Protein AF-A0A6M3JR04-F1 (afdb_monomer)

Foldseek 3Di:
DDKDFAQPWDAAQQPRDIRDGRDIWDDDPQQGTHRVVRDDPDQVVVLVSNLVSLLVVLVVLLVVLVVLLVVLVCLLCPPVVQNPDPCNQPPDDDDPVVVVSVVSNVVSVVSNVSSVVSNVSSVVSNPDDTPCPVVVVLLVVLVVVVVVDDQQFWKQFPPQGIFGFNDDDNFWTFTQHPVRDTDTDGSVRIGGPVPPD

Sequence (197 aa):
MRQITVKYDGECKRCGADLETGNQAMYEKSMGCFCIGCEPTETEEIREFRLAKAEKRAARYEGWAEKREHRANAALNSHPEIRHDWAFITQPGRIPFRDRMNKADEKAFESLKVADNMRYKAKSLRCVRVAGDAERKREAYREKIDTLISKGSMVHDACFGAGEVVGVYKKSYRIRFSSGYTCARDKSYVCPLDMSK

pLDDT: mean 90.74, std 6.54, range [42.19, 98.06]

Radius of gyration: 29.08 Å; Cα contacts (8 Å, |Δi|>4): 252; chains: 1; bounding box: 57×62×70 Å

Structure (mmCIF, N/CA/C/O backbone):
data_AF-A0A6M3JR04-F1
#
_entry.id   AF-A0A6M3JR04-F1
#
loop_
_atom_site.group_PDB
_atom_site.id
_atom_site.type_symbol
_atom_site.label_atom_id
_atom_site.label_alt_id
_atom_site.label_comp_id
_atom_site.label_asym_id
_atom_site.label_entity_id
_atom_site.label_seq_id
_atom_site.pdbx_PDB_ins_code
_atom_site.Cartn_x
_atom_site.Cartn_y
_atom_site.Cartn_z
_atom_site.occupancy
_atom_site.B_iso_or_equiv
_atom_site.auth_seq_id
_atom_site.auth_comp_id
_atom_site.auth_asym_id
_atom_site.auth_atom_id
_atom_site.pdbx_PDB_model_num
ATOM 1 N N . MET A 1 1 ? 0.357 17.474 15.161 1.00 86.25 1 MET A N 1
ATOM 2 C CA . MET A 1 1 ? 1.202 18.471 14.466 1.00 86.25 1 MET A CA 1
ATOM 3 C C . MET A 1 1 ? 2.198 19.072 15.440 1.00 86.25 1 MET A C 1
ATOM 5 O O . MET A 1 1 ? 1.966 18.980 16.637 1.00 86.25 1 MET A O 1
ATOM 9 N N . ARG A 1 2 ? 3.312 19.623 14.949 1.00 90.75 2 ARG A N 1
ATOM 10 C CA . ARG A 1 2 ? 4.294 20.335 15.782 1.00 90.75 2 ARG A CA 1
ATOM 11 C C . ARG A 1 2 ? 4.542 21.726 15.215 1.00 90.75 2 ARG A C 1
ATOM 13 O O . ARG A 1 2 ? 4.623 21.864 13.996 1.00 90.75 2 ARG A O 1
ATOM 20 N N . GLN A 1 3 ? 4.698 22.709 16.086 1.00 93.44 3 GLN A N 1
ATOM 21 C CA . GLN A 1 3 ? 5.130 24.044 15.695 1.00 93.44 3 GLN A CA 1
ATOM 22 C C . GLN A 1 3 ? 6.630 24.012 15.388 1.00 93.44 3 GLN A C 1
ATOM 24 O O . GLN A 1 3 ? 7.407 23.380 16.108 1.00 93.44 3 GLN A O 1
ATOM 29 N N . ILE A 1 4 ? 7.029 24.628 14.282 1.00 93.19 4 ILE A N 1
ATOM 30 C CA . ILE A 1 4 ? 8.422 24.750 13.853 1.00 93.19 4 ILE A CA 1
ATOM 31 C C . ILE A 1 4 ? 8.705 26.181 13.408 1.00 93.19 4 ILE A C 1
ATOM 33 O O . ILE A 1 4 ? 7.809 26.882 12.944 1.00 93.19 4 ILE A O 1
ATOM 37 N N . THR A 1 5 ? 9.969 26.577 13.481 1.00 93.56 5 THR A N 1
ATOM 38 C CA . THR A 1 5 ? 10.473 27.744 12.754 1.00 93.56 5 THR A CA 1
ATOM 39 C C . THR A 1 5 ? 10.898 27.300 11.358 1.00 93.56 5 THR A C 1
ATOM 41 O O . THR A 1 5 ? 11.653 26.331 11.210 1.00 93.56 5 THR A O 1
ATOM 44 N N . VAL A 1 6 ? 10.383 27.973 10.333 1.00 91.31 6 VAL A N 1
ATOM 45 C CA . VAL A 1 6 ? 10.669 27.682 8.927 1.00 91.31 6 VAL A CA 1
ATOM 46 C C . VAL A 1 6 ? 12.132 28.018 8.633 1.00 91.31 6 VAL A C 1
ATOM 48 O O . VAL A 1 6 ? 12.594 29.118 8.917 1.00 91.31 6 VAL A O 1
ATOM 51 N N . LYS A 1 7 ? 12.881 27.044 8.104 1.00 90.62 7 LYS A N 1
ATOM 52 C CA . LYS A 1 7 ? 14.308 27.203 7.760 1.00 90.62 7 LYS A CA 1
ATOM 53 C C . LYS A 1 7 ? 14.557 27.571 6.297 1.00 90.62 7 LYS A C 1
ATOM 55 O O . LYS A 1 7 ? 15.666 27.971 5.973 1.00 90.62 7 LYS A O 1
ATOM 60 N N . TYR A 1 8 ? 13.571 27.333 5.441 1.00 90.50 8 TYR A N 1
ATOM 61 C CA . TYR A 1 8 ? 13.645 27.529 3.999 1.00 90.50 8 TYR A CA 1
ATOM 62 C C . TYR A 1 8 ? 12.301 28.041 3.525 1.00 90.50 8 TYR A C 1
ATOM 64 O O . TYR A 1 8 ? 11.279 27.535 4.000 1.00 90.50 8 TYR A O 1
ATOM 72 N N . ASP A 1 9 ? 12.322 28.952 2.564 1.00 89.44 9 ASP A N 1
ATOM 73 C CA . ASP A 1 9 ? 11.105 29.492 1.980 1.00 89.44 9 ASP A CA 1
ATOM 74 C C . ASP A 1 9 ? 10.259 28.365 1.377 1.00 89.44 9 ASP A C 1
ATOM 76 O O . ASP A 1 9 ? 10.756 27.391 0.795 1.00 89.44 9 ASP A O 1
ATOM 80 N N . GLY A 1 10 ? 8.955 28.463 1.577 1.00 89.44 10 GLY A N 1
ATOM 81 C CA . GLY A 1 10 ? 8.002 27.490 1.074 1.00 89.44 10 GLY A CA 1
ATOM 82 C C . GLY A 1 10 ? 6.595 28.044 1.120 1.00 89.44 10 GLY A C 1
ATOM 83 O O . GLY A 1 10 ? 6.392 29.211 1.400 1.00 89.44 10 GLY A O 1
ATOM 84 N N . GLU A 1 11 ? 5.610 27.189 0.885 1.00 92.50 11 GLU A N 1
ATOM 85 C CA . GLU A 1 11 ? 4.212 27.611 0.790 1.00 92.50 11 GLU A CA 1
ATOM 86 C C . GLU A 1 11 ? 3.346 26.816 1.764 1.00 92.50 11 GLU A C 1
ATOM 88 O O . GLU A 1 11 ? 3.524 25.598 1.949 1.00 92.50 11 GLU A O 1
ATOM 93 N N . CYS A 1 12 ? 2.359 27.490 2.347 1.00 91.56 12 CYS A N 1
ATOM 94 C CA . CYS A 1 12 ? 1.315 26.851 3.127 1.00 91.56 12 CYS A CA 1
ATOM 95 C C . CYS A 1 12 ? 0.483 25.911 2.253 1.00 91.56 12 CYS A C 1
ATOM 97 O O . CYS A 1 12 ? -0.092 26.310 1.243 1.00 91.56 12 CYS A O 1
ATOM 99 N N . LYS A 1 13 ? 0.333 24.654 2.681 1.00 89.50 13 LYS A N 1
ATOM 100 C CA . LYS A 1 13 ? -0.413 23.653 1.903 1.00 89.50 13 LYS A CA 1
ATOM 101 C C . LYS A 1 13 ? -1.924 23.855 1.839 1.00 89.50 13 LYS A C 1
ATOM 103 O O . LYS A 1 13 ? -2.548 23.203 1.008 1.00 89.50 13 LYS A O 1
ATOM 108 N N . ARG A 1 14 ? -2.495 24.730 2.671 1.00 90.00 14 ARG A N 1
ATOM 109 C CA . ARG A 1 14 ? -3.934 25.036 2.662 1.00 90.00 14 ARG A CA 1
ATOM 110 C C . ARG A 1 14 ? -4.251 26.320 1.900 1.00 90.00 14 ARG A C 1
ATOM 112 O O . ARG A 1 14 ? -5.049 26.276 0.977 1.00 90.00 14 ARG A O 1
ATOM 119 N N . CYS A 1 15 ? -3.640 27.443 2.281 1.00 91.25 15 CYS A N 1
ATOM 120 C CA . CYS A 1 15 ? -3.951 28.757 1.706 1.00 91.25 15 CYS A CA 1
ATOM 121 C C . CYS A 1 15 ? -2.986 29.217 0.604 1.00 91.25 15 CYS A C 1
ATOM 123 O O . CYS A 1 15 ? -3.259 30.227 -0.032 1.00 91.25 15 CYS A O 1
ATOM 125 N N . GLY A 1 16 ? -1.864 28.522 0.383 1.00 88.81 16 GLY A N 1
ATOM 126 C CA . GLY A 1 16 ? -0.868 28.913 -0.620 1.00 88.81 16 GLY A CA 1
ATOM 127 C C . GLY A 1 16 ? -0.038 30.147 -0.258 1.00 88.81 16 GLY A C 1
ATOM 128 O O . GLY A 1 16 ? 0.746 30.587 -1.082 1.00 88.81 16 GLY A O 1
ATOM 129 N N . ALA A 1 17 ? -0.189 30.700 0.950 1.00 91.69 17 ALA A N 1
ATOM 130 C CA . ALA A 1 17 ? 0.626 31.823 1.400 1.00 91.69 17 ALA A CA 1
ATOM 131 C C . ALA A 1 17 ? 2.103 31.426 1.532 1.00 91.69 17 ALA A C 1
ATOM 133 O O . ALA A 1 17 ? 2.411 30.325 2.013 1.00 91.69 17 ALA A O 1
ATOM 134 N N . ASP A 1 18 ? 2.988 32.347 1.160 1.00 91.50 18 ASP A N 1
ATOM 135 C CA . ASP A 1 18 ? 4.429 32.183 1.295 1.00 91.50 18 ASP A CA 1
ATOM 136 C C . ASP A 1 18 ? 4.836 32.168 2.775 1.00 91.50 18 ASP A C 1
ATOM 138 O O . ASP A 1 18 ? 4.428 32.992 3.596 1.00 91.50 18 ASP A O 1
ATOM 142 N N . LEU A 1 19 ? 5.631 31.169 3.129 1.00 90.44 19 LEU A N 1
ATOM 143 C CA . LEU A 1 19 ? 6.224 30.956 4.437 1.00 90.44 19 LEU A CA 1
ATOM 144 C C . LEU A 1 19 ? 7.702 31.320 4.343 1.00 90.44 19 LEU A C 1
ATOM 146 O O . LEU A 1 19 ? 8.528 30.477 3.992 1.00 90.44 19 LEU A O 1
ATOM 150 N N . GLU A 1 20 ? 8.018 32.571 4.665 1.00 90.56 20 GLU A N 1
ATOM 151 C CA . GLU A 1 20 ? 9.398 33.059 4.698 1.00 90.56 20 GLU A CA 1
ATOM 152 C C . GLU A 1 20 ? 10.218 32.409 5.821 1.00 90.56 20 GLU A C 1
ATOM 154 O O . GLU A 1 20 ? 9.710 31.989 6.872 1.00 90.56 20 GLU A O 1
ATOM 159 N N . THR A 1 21 ? 11.526 32.351 5.599 1.00 92.81 21 THR A N 1
ATOM 160 C CA . THR A 1 21 ? 12.498 31.876 6.583 1.00 92.81 21 THR A CA 1
ATOM 161 C C . THR A 1 21 ? 12.412 32.679 7.891 1.00 92.81 21 THR A C 1
ATOM 163 O O . THR A 1 21 ? 12.460 33.903 7.898 1.00 92.81 21 THR A O 1
ATOM 166 N N . GLY A 1 22 ? 12.312 31.982 9.027 1.00 89.12 22 GLY A N 1
ATOM 167 C CA . GLY A 1 22 ? 12.158 32.589 10.356 1.00 89.12 22 GLY A CA 1
ATOM 168 C C . GLY A 1 22 ? 10.716 32.653 10.869 1.00 89.12 22 GLY A C 1
ATOM 169 O O . GLY A 1 22 ? 10.518 32.749 12.082 1.00 89.12 22 GLY A O 1
ATOM 170 N N . ASN A 1 23 ? 9.711 32.489 10.001 1.00 91.38 23 ASN A N 1
ATOM 171 C CA . ASN A 1 23 ? 8.313 32.444 10.426 1.00 91.38 23 ASN A CA 1
ATOM 172 C C . ASN A 1 23 ? 7.979 31.156 11.187 1.00 91.38 23 ASN A C 1
ATOM 174 O O . ASN A 1 23 ? 8.585 30.096 10.991 1.00 91.38 23 ASN A O 1
ATOM 178 N N . GLN A 1 24 ? 6.983 31.240 12.068 1.00 92.38 24 GLN A N 1
ATOM 179 C CA . GLN A 1 24 ? 6.441 30.067 12.743 1.00 92.38 24 GLN A CA 1
ATOM 180 C C . GLN A 1 24 ? 5.390 29.384 11.860 1.00 92.38 24 GLN A C 1
ATOM 182 O O . GLN A 1 24 ? 4.489 30.027 11.328 1.00 92.38 24 GLN A O 1
ATOM 187 N N . ALA A 1 25 ? 5.496 28.064 11.731 1.00 93.19 25 ALA A N 1
ATOM 188 C CA . ALA A 1 25 ? 4.591 27.244 10.938 1.00 93.19 25 ALA A CA 1
ATOM 189 C C . ALA A 1 25 ? 4.225 25.951 11.672 1.00 93.19 25 ALA A C 1
ATOM 191 O O . ALA A 1 25 ? 4.989 25.419 12.482 1.00 93.19 25 ALA A O 1
ATOM 192 N N . MET A 1 26 ? 3.063 25.401 11.337 1.00 92.81 26 MET A N 1
ATOM 193 C CA . MET A 1 26 ? 2.628 24.084 11.784 1.00 92.81 26 MET A CA 1
ATOM 194 C C . MET A 1 26 ? 3.106 23.025 10.796 1.00 92.81 26 MET A C 1
ATOM 196 O O . MET A 1 26 ? 2.847 23.103 9.599 1.00 92.81 26 MET A O 1
ATOM 200 N N . TYR A 1 27 ? 3.819 22.015 11.289 1.00 90.44 27 TYR A N 1
ATOM 201 C CA . TYR A 1 27 ? 4.395 20.965 10.457 1.00 90.44 27 TYR A CA 1
ATOM 202 C C . TYR A 1 27 ? 3.882 19.578 10.810 1.00 90.44 27 TYR A C 1
ATOM 204 O O . TYR A 1 27 ? 3.863 19.148 11.971 1.00 90.44 27 TYR A O 1
ATOM 212 N N . GLU A 1 28 ? 3.600 18.816 9.757 1.00 88.31 28 GLU A N 1
ATOM 213 C CA . GLU A 1 28 ? 3.452 17.374 9.819 1.00 88.31 28 GLU A CA 1
ATOM 214 C C . GLU A 1 28 ? 4.208 16.687 8.684 1.00 88.31 28 GLU A C 1
ATOM 216 O O . GLU A 1 28 ? 4.032 16.995 7.507 1.00 88.31 28 GLU A O 1
ATOM 221 N N . LYS A 1 29 ? 4.984 15.653 9.019 1.00 85.62 29 LYS A N 1
ATOM 222 C CA . LYS A 1 29 ? 5.782 14.878 8.055 1.00 85.62 29 LYS A CA 1
ATOM 223 C C . LYS A 1 29 ? 4.961 14.372 6.858 1.00 85.62 29 LYS A C 1
ATOM 225 O O . LYS A 1 29 ? 5.430 14.388 5.716 1.00 85.62 29 LYS A O 1
ATOM 230 N N . SER A 1 30 ? 3.732 13.934 7.106 1.00 82.31 30 SER A N 1
ATOM 231 C CA . SER A 1 30 ? 2.807 13.376 6.117 1.00 82.31 30 SER A CA 1
ATOM 232 C C . SER A 1 30 ? 1.974 14.407 5.357 1.00 82.31 30 SER A C 1
ATOM 234 O O . SER A 1 30 ? 1.414 14.032 4.337 1.00 82.31 30 SER A O 1
ATOM 236 N N . MET A 1 31 ? 1.941 15.679 5.765 1.00 86.12 31 MET A N 1
ATOM 237 C CA . MET A 1 31 ? 1.094 16.699 5.121 1.00 86.12 31 MET A CA 1
ATOM 238 C C . MET A 1 31 ? 1.898 17.896 4.596 1.00 86.12 31 MET A C 1
ATOM 240 O O . MET A 1 31 ? 1.690 18.319 3.465 1.00 86.12 31 MET A O 1
ATOM 244 N N . GLY A 1 32 ? 2.928 18.340 5.318 1.00 88.94 32 GLY A N 1
ATOM 245 C CA . GLY A 1 32 ? 3.771 19.477 4.943 1.00 88.94 32 GLY A CA 1
ATOM 246 C C . GLY A 1 32 ? 3.770 20.567 6.010 1.00 88.94 32 GLY A C 1
ATOM 247 O O . GLY A 1 32 ? 3.574 20.271 7.189 1.00 88.94 32 GLY A O 1
ATOM 248 N N . CYS A 1 33 ? 4.034 21.797 5.572 1.00 91.50 33 CYS A N 1
ATOM 249 C CA . CYS A 1 33 ? 3.986 23.004 6.391 1.00 91.50 33 CYS A CA 1
ATOM 250 C C . CYS A 1 33 ? 2.666 23.752 6.154 1.00 91.50 33 CYS A C 1
ATOM 252 O O . CYS A 1 33 ? 2.165 23.802 5.027 1.00 91.50 33 CYS A O 1
ATOM 254 N N . PHE A 1 34 ? 2.141 24.352 7.214 1.00 93.44 34 PHE A N 1
ATOM 255 C CA . PHE A 1 34 ? 0.945 25.183 7.230 1.00 93.44 34 PHE A CA 1
ATOM 256 C C . PHE A 1 34 ? 1.235 26.470 8.005 1.00 93.44 34 PHE A C 1
ATOM 258 O O . PHE A 1 34 ? 2.024 26.450 8.952 1.00 93.44 34 PHE A O 1
ATOM 265 N N . CYS A 1 35 ? 0.580 27.571 7.643 1.00 92.69 35 CYS A N 1
ATOM 266 C CA . CYS A 1 35 ? 0.514 28.747 8.509 1.00 92.69 35 CYS A CA 1
ATOM 267 C C . CYS A 1 35 ? -0.171 28.385 9.834 1.00 92.69 35 CYS A C 1
ATOM 269 O O . CYS A 1 35 ? -0.996 27.470 9.875 1.00 92.69 35 CYS A O 1
ATOM 271 N N . ILE A 1 36 ? 0.137 29.127 10.897 1.00 89.44 36 ILE A N 1
ATOM 272 C CA . ILE A 1 36 ? -0.601 29.030 12.162 1.00 89.44 36 ILE A CA 1
ATOM 273 C C . ILE A 1 36 ? -2.072 29.403 11.909 1.00 89.44 36 ILE A C 1
ATOM 275 O O . ILE A 1 36 ? -2.352 30.421 11.280 1.00 89.44 36 ILE A O 1
ATOM 279 N N . GLY A 1 37 ? -3.001 28.564 12.362 1.00 87.94 37 GLY A N 1
ATOM 280 C CA . GLY A 1 37 ? -4.445 28.694 12.147 1.00 87.94 37 GLY A CA 1
ATOM 281 C C . GLY A 1 37 ? -4.952 28.071 10.840 1.00 87.94 37 GLY A C 1
ATOM 282 O O . GLY A 1 37 ? -6.157 27.922 10.664 1.00 87.94 37 GLY A O 1
ATOM 283 N N . CYS A 1 38 ? -4.061 27.679 9.924 1.00 89.31 38 CYS A N 1
ATOM 284 C CA . CYS A 1 38 ? -4.424 26.981 8.684 1.00 89.31 38 CYS A CA 1
ATOM 285 C C . CYS A 1 38 ? -4.306 25.457 8.806 1.00 89.31 38 CYS A C 1
ATOM 287 O O . CYS A 1 38 ? -4.518 24.741 7.823 1.00 89.31 38 CYS A O 1
ATOM 289 N N . GLU A 1 39 ? -3.925 24.941 9.970 1.00 89.25 39 GLU A N 1
ATOM 290 C CA . GLU A 1 39 ? -3.792 23.513 10.187 1.00 89.25 39 GLU A CA 1
ATOM 291 C C . GLU A 1 39 ? -5.136 22.765 10.065 1.00 89.25 39 GLU A C 1
ATOM 293 O O . GLU A 1 39 ? -6.160 23.232 10.562 1.00 89.25 39 GLU A O 1
ATOM 298 N N . PRO A 1 40 ? -5.166 21.591 9.408 1.00 88.88 40 PRO A N 1
ATOM 299 C CA . PRO A 1 40 ? -6.365 20.763 9.376 1.00 88.88 40 PRO A CA 1
ATOM 300 C C . PRO A 1 40 ? -6.562 20.093 10.741 1.00 88.88 40 PRO A C 1
ATOM 302 O O . PRO A 1 40 ? -5.729 19.296 11.184 1.00 88.88 40 PRO A O 1
ATOM 305 N N . THR A 1 41 ? -7.658 20.421 11.418 1.00 87.81 41 THR A N 1
ATOM 306 C CA . THR A 1 41 ? -8.043 19.826 12.707 1.00 87.81 41 THR A CA 1
ATOM 307 C C . THR A 1 41 ? -8.956 18.619 12.525 1.00 87.81 41 THR A C 1
ATOM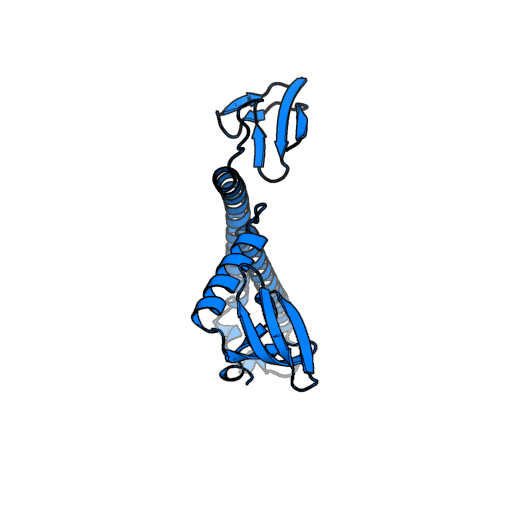 309 O O . THR A 1 41 ? -8.854 17.647 13.275 1.00 87.81 41 THR A O 1
ATOM 312 N N . GLU A 1 42 ? -9.810 18.657 11.501 1.00 88.94 42 GLU A N 1
ATOM 313 C CA . GLU A 1 42 ? -10.794 17.617 11.227 1.00 88.94 42 GLU A CA 1
ATOM 314 C C . GLU A 1 42 ? -10.158 16.339 10.671 1.00 88.94 42 GLU A C 1
ATOM 316 O O . GLU A 1 42 ? -9.261 16.357 9.826 1.00 88.94 42 GLU A O 1
ATOM 321 N N . THR A 1 43 ? -10.646 15.187 11.140 1.00 87.88 43 THR A N 1
ATOM 322 C CA . THR A 1 43 ? -10.060 13.877 10.795 1.00 87.88 43 THR A CA 1
ATOM 323 C C . THR A 1 43 ? -10.136 13.551 9.302 1.00 87.88 43 THR A C 1
ATOM 325 O O . THR A 1 43 ? -9.202 12.959 8.756 1.00 87.88 43 THR A O 1
ATOM 328 N N . GLU A 1 44 ? -11.220 13.951 8.639 1.00 88.00 44 GLU A N 1
ATOM 329 C CA . GLU A 1 44 ? -11.423 13.724 7.207 1.00 88.00 44 GLU A CA 1
ATOM 330 C C . GLU A 1 44 ? -10.565 14.684 6.363 1.00 88.00 44 GLU A C 1
ATOM 332 O O . GLU A 1 44 ? -9.890 14.225 5.444 1.00 88.00 44 GLU A O 1
ATOM 337 N N . GLU A 1 45 ? -10.426 15.958 6.757 1.00 90.00 45 GLU A N 1
ATOM 338 C CA . GLU A 1 45 ? -9.481 16.888 6.110 1.00 90.00 45 GLU A CA 1
ATOM 339 C C . GLU A 1 45 ? -8.037 16.359 6.194 1.00 90.00 45 GLU A C 1
ATOM 341 O O . GLU A 1 45 ? -7.304 16.318 5.203 1.00 90.00 45 GLU A O 1
ATOM 346 N N . ILE A 1 46 ? -7.619 15.871 7.370 1.00 90.00 46 ILE A N 1
ATOM 347 C CA . ILE A 1 46 ? -6.298 15.245 7.552 1.00 90.00 46 ILE A CA 1
ATOM 348 C C . ILE A 1 46 ? -6.129 14.047 6.605 1.00 90.00 46 ILE A C 1
ATOM 350 O O . ILE A 1 46 ? -5.035 13.825 6.070 1.00 90.00 46 ILE A O 1
ATOM 354 N N . ARG A 1 47 ? -7.187 13.254 6.390 1.00 90.38 47 ARG A N 1
ATOM 355 C CA . ARG A 1 47 ? -7.154 12.108 5.473 1.00 90.38 47 ARG A CA 1
ATOM 356 C C . ARG A 1 47 ? -6.914 12.565 4.038 1.00 90.38 47 ARG A C 1
ATOM 358 O O . ARG A 1 47 ? -6.036 11.999 3.386 1.00 90.38 47 ARG A O 1
ATOM 365 N N . GLU A 1 48 ? -7.627 13.585 3.579 1.00 91.75 48 GLU A N 1
ATOM 366 C CA . GLU A 1 48 ? -7.506 14.132 2.225 1.00 91.75 48 GLU A CA 1
ATOM 367 C C . GLU A 1 48 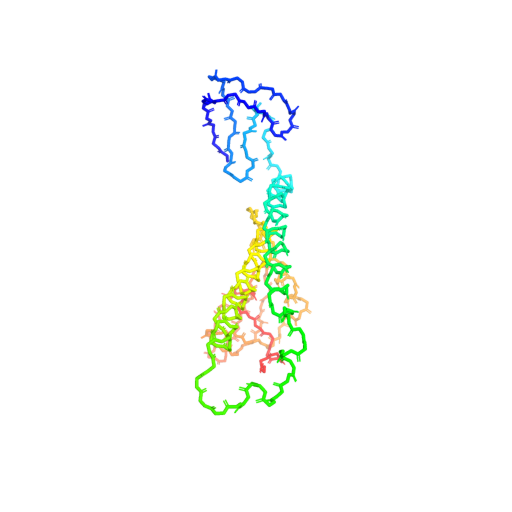? -6.096 14.660 1.944 1.00 91.75 48 GLU A C 1
ATOM 369 O O . GLU A 1 48 ? -5.465 14.252 0.965 1.00 91.75 48 GLU A O 1
ATOM 374 N N . PHE A 1 49 ? -5.534 15.475 2.843 1.00 91.06 49 PHE A N 1
ATOM 375 C CA . PHE A 1 49 ? -4.170 15.996 2.680 1.00 91.06 49 PHE A CA 1
ATOM 376 C C . PHE A 1 49 ? -3.124 14.879 2.604 1.00 91.06 49 PHE A C 1
ATOM 378 O O . PHE A 1 49 ? -2.196 14.916 1.784 1.00 91.06 49 PHE A O 1
ATOM 385 N N . ARG A 1 50 ? -3.261 13.857 3.456 1.00 92.06 50 ARG A N 1
ATOM 386 C CA . ARG A 1 50 ? -2.369 12.692 3.444 1.00 92.06 50 ARG A CA 1
ATOM 387 C C . ARG A 1 50 ? -2.544 11.863 2.170 1.00 92.06 50 ARG A C 1
ATOM 389 O O . ARG A 1 50 ? -1.536 11.408 1.622 1.00 92.06 50 ARG A O 1
ATOM 396 N N . LEU A 1 51 ? -3.778 11.686 1.692 1.00 92.75 51 LEU A N 1
ATOM 397 C CA . LEU A 1 51 ? -4.087 10.945 0.469 1.00 92.75 51 LEU A CA 1
ATOM 398 C C . LEU A 1 51 ? -3.516 11.652 -0.758 1.00 92.75 51 LEU A C 1
ATOM 400 O O . LEU A 1 51 ? -2.756 11.033 -1.494 1.00 92.75 51 LEU A O 1
ATOM 404 N N . ALA A 1 52 ? -3.738 12.957 -0.910 1.00 92.06 52 ALA A N 1
ATOM 405 C CA . ALA A 1 52 ? -3.203 13.736 -2.026 1.00 92.06 52 ALA A CA 1
ATOM 406 C C . ALA A 1 52 ? -1.666 13.648 -2.115 1.00 92.06 52 ALA A C 1
ATOM 408 O O . ALA A 1 52 ? -1.081 13.486 -3.192 1.00 92.06 52 ALA A O 1
ATOM 409 N N . LYS A 1 53 ? -0.966 13.701 -0.971 1.00 90.94 53 LYS A N 1
ATOM 410 C CA . LYS A 1 53 ? 0.493 13.506 -0.937 1.00 90.94 53 LYS A CA 1
ATOM 411 C C . LYS A 1 53 ? 0.890 12.072 -1.297 1.00 90.94 53 LYS A C 1
ATOM 413 O O . LYS A 1 53 ? 1.891 11.866 -1.994 1.00 90.94 53 LYS A O 1
ATOM 418 N N . ALA A 1 54 ? 0.145 11.085 -0.802 1.00 93.56 54 ALA A N 1
ATOM 419 C CA . ALA A 1 54 ? 0.374 9.680 -1.100 1.00 93.56 54 ALA A CA 1
ATOM 420 C C . ALA A 1 54 ? 0.155 9.364 -2.584 1.00 93.56 54 ALA A C 1
ATOM 422 O O . ALA A 1 54 ? 0.989 8.673 -3.163 1.00 93.56 54 ALA A O 1
ATOM 423 N N . GLU A 1 55 ? -0.877 9.922 -3.214 1.00 94.25 55 GLU A N 1
ATOM 424 C CA . GLU A 1 55 ? -1.193 9.762 -4.635 1.00 94.25 55 GLU A CA 1
ATOM 425 C C . GLU A 1 55 ? -0.098 10.324 -5.531 1.00 94.25 55 GLU A C 1
ATOM 427 O O . GLU A 1 55 ? 0.409 9.609 -6.391 1.00 94.25 55 GLU A O 1
ATOM 432 N N . LYS A 1 56 ? 0.379 11.547 -5.263 1.00 93.50 56 LYS A N 1
ATOM 433 C CA . LYS A 1 56 ? 1.526 12.122 -5.990 1.00 93.50 56 LYS A CA 1
ATOM 434 C C . LYS A 1 56 ? 2.763 11.228 -5.909 1.00 93.50 56 LYS A C 1
ATOM 436 O O . LYS A 1 56 ? 3.560 11.139 -6.843 1.00 93.50 56 LYS A O 1
ATOM 441 N N . ARG A 1 57 ? 2.973 10.565 -4.768 1.00 94.25 57 ARG A N 1
ATOM 442 C CA . ARG A 1 57 ? 4.075 9.611 -4.613 1.00 94.25 57 ARG A CA 1
ATOM 443 C C . ARG A 1 57 ? 3.786 8.292 -5.331 1.00 94.25 57 ARG A C 1
ATOM 445 O O . ARG A 1 57 ? 4.695 7.787 -5.978 1.00 94.25 57 ARG A O 1
ATOM 452 N N . ALA A 1 58 ? 2.571 7.763 -5.230 1.00 96.50 58 ALA A N 1
ATOM 453 C CA . ALA A 1 58 ? 2.138 6.531 -5.881 1.00 96.50 58 ALA A CA 1
ATOM 454 C C . ALA A 1 58 ? 2.241 6.637 -7.409 1.00 96.50 58 ALA A C 1
ATOM 456 O O . ALA A 1 58 ? 2.872 5.778 -8.012 1.00 96.50 58 ALA A O 1
ATOM 457 N N . ALA A 1 59 ? 1.775 7.742 -7.999 1.00 97.06 59 ALA A N 1
ATOM 458 C CA . ALA A 1 59 ? 1.862 8.008 -9.435 1.00 97.06 59 ALA A CA 1
ATOM 459 C C . ALA A 1 59 ? 3.311 7.985 -9.953 1.00 97.06 59 ALA A C 1
ATOM 461 O O . ALA A 1 59 ? 3.589 7.467 -11.031 1.00 97.06 59 ALA A O 1
ATOM 462 N N . ARG A 1 60 ? 4.278 8.480 -9.162 1.00 97.12 60 ARG A N 1
ATOM 463 C CA . ARG A 1 60 ? 5.705 8.370 -9.518 1.00 97.12 60 ARG A CA 1
ATOM 464 C C . ARG A 1 60 ? 6.190 6.922 -9.540 1.00 97.12 60 ARG A C 1
ATOM 466 O O . ARG A 1 60 ? 6.933 6.557 -10.443 1.00 97.12 60 ARG A O 1
ATOM 473 N N . TYR A 1 61 ? 5.787 6.109 -8.562 1.00 97.44 61 TYR A N 1
ATOM 474 C CA . TYR A 1 61 ? 6.132 4.684 -8.544 1.00 97.44 61 TYR A CA 1
ATOM 475 C C . TYR A 1 61 ? 5.482 3.924 -9.700 1.00 97.44 61 TYR A C 1
ATOM 477 O O . TYR A 1 61 ? 6.141 3.072 -10.283 1.00 97.44 61 TYR A O 1
ATOM 485 N N . GLU A 1 62 ? 4.237 4.247 -10.051 1.00 97.31 62 GLU A N 1
ATOM 486 C CA . GLU A 1 62 ? 3.541 3.661 -11.202 1.00 97.31 62 GLU A CA 1
ATOM 487 C C . GLU A 1 62 ? 4.255 4.012 -12.508 1.00 97.31 62 GLU A C 1
ATOM 489 O O . GLU A 1 62 ? 4.670 3.109 -13.229 1.00 97.31 62 GLU A O 1
ATOM 494 N N . GLY A 1 63 ? 4.566 5.292 -12.737 1.00 97.69 63 GLY A N 1
ATOM 495 C CA . GLY A 1 63 ? 5.322 5.701 -13.923 1.00 97.69 63 GLY A CA 1
ATOM 496 C C . GLY A 1 63 ? 6.736 5.102 -13.995 1.00 97.69 63 GLY A C 1
ATOM 497 O O . GLY A 1 63 ? 7.264 4.872 -15.083 1.00 97.69 63 GLY A O 1
ATOM 498 N N . TRP A 1 64 ? 7.388 4.827 -12.858 1.00 97.62 64 TRP A N 1
ATOM 499 C CA . TRP A 1 64 ? 8.657 4.086 -12.839 1.00 97.62 64 TRP A CA 1
ATOM 500 C C . TRP A 1 64 ? 8.474 2.598 -13.142 1.00 97.62 64 TRP A C 1
ATOM 502 O O . TRP A 1 64 ? 9.298 2.034 -13.865 1.00 97.62 64 TRP A O 1
ATOM 512 N N . ALA A 1 65 ? 7.416 1.980 -12.615 1.00 98.06 65 ALA A N 1
ATOM 513 C CA . ALA A 1 65 ? 7.083 0.586 -12.875 1.00 98.06 65 ALA A CA 1
ATOM 514 C C . ALA A 1 65 ? 6.799 0.363 -14.365 1.00 98.06 65 ALA A C 1
ATOM 516 O O . ALA A 1 65 ? 7.426 -0.501 -14.969 1.00 98.06 65 ALA A O 1
ATOM 517 N N . GLU A 1 66 ? 5.955 1.200 -14.970 1.00 98.06 66 GLU A N 1
ATOM 518 C CA . GLU A 1 66 ? 5.601 1.142 -16.394 1.00 98.06 66 GLU A CA 1
ATOM 519 C C . GLU A 1 66 ? 6.830 1.270 -17.296 1.00 98.06 66 GLU A C 1
ATOM 521 O O . GLU A 1 66 ? 7.067 0.435 -18.167 1.00 98.06 66 GLU A O 1
ATOM 526 N N . LYS A 1 67 ? 7.685 2.275 -17.056 1.00 97.56 67 LYS A N 1
ATOM 527 C CA . LYS A 1 67 ? 8.924 2.455 -17.835 1.00 97.56 67 LYS A CA 1
ATOM 528 C C . LYS A 1 67 ? 9.848 1.246 -17.731 1.00 97.56 67 LYS A C 1
ATOM 530 O O . LYS A 1 67 ? 10.542 0.909 -18.692 1.00 97.56 67 LYS A O 1
ATOM 535 N N . ARG A 1 68 ? 9.908 0.624 -16.553 1.00 97.31 68 ARG A N 1
ATOM 536 C CA . ARG A 1 68 ? 10.761 -0.535 -16.298 1.00 97.31 68 ARG A CA 1
ATOM 537 C C . ARG A 1 68 ? 10.209 -1.793 -16.959 1.00 97.31 68 ARG A C 1
ATOM 539 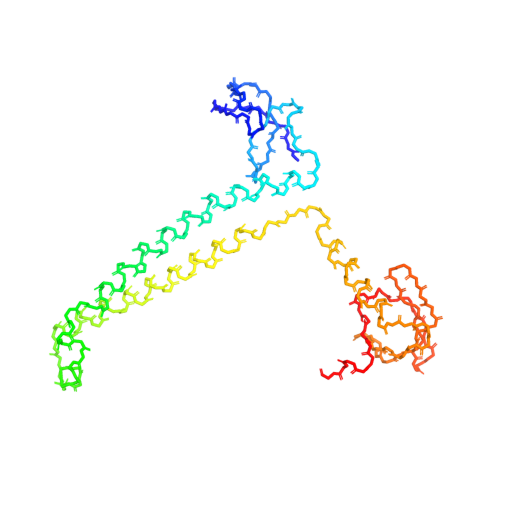O O . ARG A 1 68 ? 10.973 -2.498 -17.610 1.00 97.31 68 ARG A O 1
ATOM 546 N N . GLU A 1 69 ? 8.910 -2.031 -16.834 1.00 97.94 69 GLU A N 1
ATOM 547 C CA . GLU A 1 69 ? 8.201 -3.130 -17.486 1.00 97.94 69 GLU A CA 1
ATOM 548 C C . GLU A 1 69 ? 8.292 -3.023 -19.007 1.00 97.94 69 GLU A C 1
ATOM 550 O O . GLU A 1 69 ? 8.681 -3.986 -19.656 1.00 97.94 69 GLU A O 1
ATOM 555 N N . HIS A 1 70 ? 8.063 -1.837 -19.575 1.00 97.69 70 HIS A N 1
ATOM 556 C CA . HIS A 1 70 ? 8.213 -1.601 -21.009 1.00 97.69 70 HIS A CA 1
ATOM 557 C C . HIS A 1 70 ? 9.615 -1.988 -21.509 1.00 97.69 70 HIS A C 1
ATOM 559 O O . HIS A 1 70 ? 9.755 -2.690 -22.507 1.00 97.69 70 HIS A O 1
ATOM 565 N N . ARG A 1 71 ? 10.677 -1.570 -20.804 1.00 96.50 71 ARG A N 1
ATOM 566 C CA . ARG A 1 71 ? 12.065 -1.928 -21.159 1.00 96.50 71 ARG A CA 1
ATOM 567 C C . ARG A 1 71 ? 12.348 -3.423 -21.003 1.00 96.50 71 ARG A C 1
ATOM 569 O O . ARG A 1 71 ? 13.049 -3.985 -21.838 1.00 96.50 71 ARG A O 1
ATOM 576 N N . ALA A 1 72 ? 11.828 -4.053 -19.951 1.00 96.81 72 ALA A N 1
ATOM 577 C CA . ALA A 1 72 ? 11.998 -5.484 -19.719 1.00 96.81 72 ALA A CA 1
ATOM 578 C C . ALA A 1 72 ? 11.283 -6.315 -20.795 1.00 96.81 72 ALA A C 1
ATOM 580 O O . ALA A 1 72 ? 11.891 -7.206 -21.380 1.00 96.81 72 ALA A O 1
ATOM 581 N N . ASN A 1 73 ? 10.041 -5.963 -21.129 1.00 96.31 73 ASN A N 1
ATOM 582 C CA . ASN A 1 73 ? 9.276 -6.616 -22.187 1.00 96.31 73 ASN A CA 1
ATOM 583 C C . ASN A 1 73 ? 9.914 -6.408 -23.563 1.00 96.31 73 ASN A C 1
ATOM 585 O O . ASN A 1 73 ? 9.956 -7.342 -24.355 1.00 96.31 73 ASN A O 1
ATOM 589 N N . ALA A 1 74 ? 10.469 -5.227 -23.852 1.00 95.25 74 ALA A N 1
ATOM 590 C CA . ALA A 1 74 ? 11.221 -5.012 -25.089 1.00 95.25 74 ALA A CA 1
ATOM 591 C C . ALA A 1 74 ? 12.454 -5.933 -25.188 1.00 95.25 74 ALA A C 1
ATOM 593 O O . ALA A 1 74 ? 12.756 -6.439 -26.264 1.00 95.25 74 ALA A O 1
ATOM 594 N N . ALA A 1 75 ? 13.144 -6.192 -24.070 1.00 93.38 75 ALA A N 1
ATOM 595 C CA . ALA A 1 75 ? 14.262 -7.134 -24.038 1.00 93.38 75 ALA A CA 1
ATOM 596 C C . ALA A 1 75 ? 13.799 -8.589 -24.221 1.00 93.38 75 ALA A C 1
ATOM 598 O O . ALA A 1 75 ? 14.380 -9.299 -25.037 1.00 93.38 75 ALA A O 1
ATOM 599 N N . LEU A 1 76 ? 12.737 -9.017 -23.533 1.00 92.88 76 LEU A N 1
ATOM 600 C CA . LEU A 1 76 ? 12.190 -10.378 -23.649 1.00 92.88 76 LEU A CA 1
ATOM 601 C C . LEU A 1 76 ? 11.619 -10.680 -25.039 1.00 92.88 76 LEU A C 1
ATOM 603 O O . LEU A 1 76 ? 11.639 -11.828 -25.465 1.00 92.88 76 LEU A O 1
ATOM 607 N N . ASN A 1 77 ? 11.153 -9.654 -25.752 1.00 92.25 77 ASN A N 1
ATOM 608 C CA . ASN A 1 77 ? 10.640 -9.764 -27.119 1.00 92.25 77 ASN A CA 1
ATOM 609 C C . ASN A 1 77 ? 11.684 -9.392 -28.189 1.00 92.25 77 ASN A C 1
ATOM 611 O O . ASN A 1 77 ? 11.338 -9.233 -29.358 1.00 92.25 77 ASN A O 1
ATOM 615 N N . SER A 1 78 ? 12.956 -9.214 -27.816 1.00 91.06 78 SER A N 1
ATOM 616 C CA . SER A 1 78 ? 14.033 -8.994 -28.794 1.00 91.06 78 SER A CA 1
ATOM 617 C C . SER A 1 78 ? 14.251 -10.252 -29.635 1.00 91.06 78 SER A C 1
ATOM 619 O O . SER A 1 78 ? 14.201 -11.338 -29.091 1.00 91.06 78 SER A O 1
ATOM 621 N N . HIS A 1 79 ? 14.549 -10.159 -30.929 1.00 89.69 79 HIS A N 1
ATOM 622 C CA . HIS A 1 79 ? 14.814 -11.353 -31.757 1.00 89.69 79 HIS A CA 1
ATOM 623 C C . HIS A 1 79 ? 13.695 -12.424 -31.722 1.00 89.69 79 HIS A C 1
ATOM 625 O O . HIS A 1 79 ? 13.961 -13.583 -31.375 1.00 89.69 79 HIS A O 1
ATOM 631 N N . PRO A 1 80 ? 12.435 -12.064 -32.041 1.00 90.00 80 PRO A N 1
ATOM 632 C CA . PRO A 1 80 ? 11.305 -13.000 -32.016 1.00 90.00 80 PRO A CA 1
ATOM 633 C C . PRO A 1 80 ? 11.538 -14.255 -32.874 1.00 90.00 80 PRO A C 1
ATOM 635 O O . PRO A 1 80 ? 11.061 -15.334 -32.531 1.00 90.00 80 PRO A O 1
ATOM 638 N N . GLU A 1 81 ? 12.314 -14.135 -33.950 1.00 89.81 81 GLU A N 1
ATOM 639 C CA . GLU A 1 81 ? 12.676 -15.222 -34.857 1.00 89.81 81 GLU A CA 1
ATOM 640 C C . GLU A 1 81 ? 13.481 -16.346 -34.185 1.00 89.81 81 GLU A C 1
ATOM 642 O O . GLU A 1 81 ? 13.285 -17.513 -34.508 1.00 89.81 81 GLU A O 1
ATOM 647 N N . ILE A 1 82 ? 14.353 -16.011 -33.229 1.00 89.81 82 ILE A N 1
ATOM 648 C CA . ILE A 1 82 ? 15.238 -16.975 -32.552 1.00 89.81 82 ILE A CA 1
ATOM 649 C C . ILE A 1 82 ? 14.676 -17.382 -31.185 1.00 89.81 82 ILE A C 1
ATOM 651 O O . ILE A 1 82 ? 14.879 -18.506 -30.731 1.00 89.81 82 ILE A O 1
ATOM 655 N N . ARG A 1 83 ? 13.938 -16.492 -30.512 1.00 86.62 83 ARG A N 1
ATOM 656 C CA . ARG A 1 83 ? 13.386 -16.751 -29.170 1.00 86.62 83 ARG A CA 1
ATOM 657 C C . ARG A 1 83 ? 12.263 -17.781 -29.127 1.00 86.62 83 ARG A C 1
ATOM 659 O O . ARG A 1 83 ? 11.971 -18.302 -28.055 1.00 86.62 83 ARG A O 1
ATOM 666 N N . HIS A 1 84 ? 11.635 -18.061 -30.262 1.00 86.00 84 HIS A N 1
ATOM 667 C CA . HIS A 1 84 ? 10.626 -19.113 -30.393 1.00 86.00 84 HIS A CA 1
ATOM 668 C C . HIS A 1 84 ? 11.152 -20.351 -31.132 1.00 86.00 84 HIS A C 1
ATOM 670 O O . HIS A 1 84 ? 10.413 -21.322 -31.298 1.00 86.00 84 HIS A O 1
ATOM 676 N N . ASP A 1 85 ? 12.422 -20.341 -31.547 1.00 90.81 85 ASP A N 1
ATOM 677 C CA . ASP A 1 85 ? 13.054 -21.487 -32.185 1.00 90.81 85 ASP A CA 1
ATOM 678 C C . ASP A 1 85 ? 13.530 -22.493 -31.129 1.00 90.81 85 ASP A C 1
ATOM 680 O O . ASP A 1 85 ? 14.582 -22.353 -30.497 1.00 90.81 85 ASP A O 1
ATOM 684 N N . TRP A 1 86 ? 12.741 -23.552 -30.957 1.00 87.94 86 TRP A N 1
ATOM 685 C CA . TRP A 1 86 ? 13.078 -24.663 -30.073 1.00 87.94 86 TRP A CA 1
ATOM 686 C C . TRP A 1 86 ? 14.405 -25.319 -30.438 1.00 87.94 86 TRP A C 1
ATOM 688 O O . TRP A 1 86 ? 15.149 -25.682 -29.529 1.00 87.94 86 TRP A O 1
ATOM 698 N N . ALA A 1 87 ? 14.740 -25.426 -31.728 1.0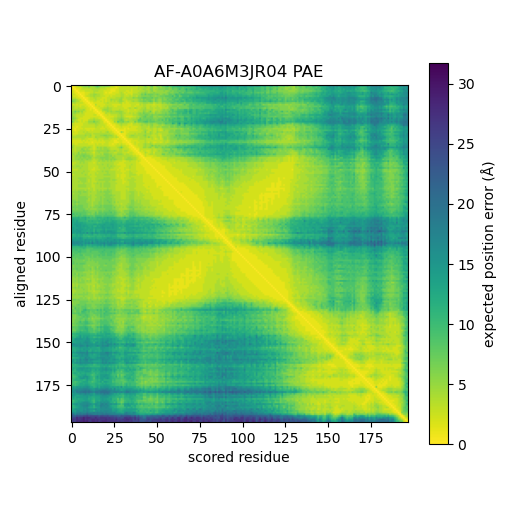0 88.81 87 ALA A N 1
ATOM 699 C CA . ALA A 1 87 ? 15.995 -26.035 -32.150 1.00 88.81 87 ALA A CA 1
ATOM 700 C C . ALA A 1 87 ? 17.185 -25.213 -31.640 1.00 88.81 87 ALA A C 1
ATOM 702 O O . ALA A 1 87 ? 18.124 -25.775 -31.079 1.00 88.81 87 ALA A O 1
ATOM 703 N N . PHE A 1 88 ? 17.124 -23.885 -31.747 1.00 89.25 88 PHE A N 1
ATOM 704 C CA . PHE A 1 88 ? 18.142 -22.994 -31.193 1.00 89.25 88 PHE A CA 1
ATOM 705 C C . PHE A 1 88 ? 18.231 -23.072 -29.655 1.00 89.25 88 PH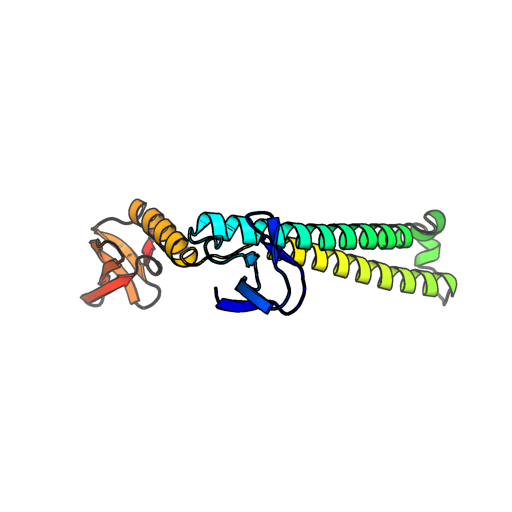E A C 1
ATOM 707 O O . PHE A 1 88 ? 19.325 -23.127 -29.076 1.00 89.25 88 PHE A O 1
ATOM 714 N N . ILE A 1 89 ? 17.086 -23.111 -28.968 1.00 88.75 89 ILE A N 1
ATOM 715 C CA . ILE A 1 89 ? 17.031 -23.139 -27.498 1.00 88.75 89 ILE A CA 1
ATOM 716 C C . ILE A 1 89 ? 17.604 -24.446 -26.943 1.00 88.75 89 ILE A C 1
ATOM 718 O O . ILE A 1 89 ? 18.387 -24.403 -25.992 1.00 88.75 89 ILE A O 1
ATOM 722 N N . THR A 1 90 ? 17.264 -25.593 -27.535 1.00 88.25 90 THR A N 1
ATOM 723 C CA . THR A 1 90 ? 17.624 -26.918 -27.002 1.00 88.25 90 THR A CA 1
ATOM 724 C C . THR A 1 90 ? 18.901 -27.503 -27.598 1.00 88.25 90 THR A C 1
ATOM 726 O O . THR A 1 90 ? 19.318 -28.583 -27.182 1.00 88.25 90 THR A O 1
ATOM 729 N N . GLN A 1 91 ? 19.534 -26.828 -28.566 1.00 88.25 91 GLN A N 1
ATOM 730 C CA . GLN A 1 91 ? 20.764 -27.312 -29.193 1.00 88.25 91 GLN A CA 1
ATOM 731 C C . GLN A 1 91 ? 21.858 -27.596 -28.142 1.00 88.25 91 GLN A C 1
ATOM 733 O O . GLN A 1 91 ? 22.150 -26.725 -27.306 1.00 88.25 91 GLN A O 1
ATOM 738 N N . PRO A 1 92 ? 22.480 -28.789 -28.165 1.00 89.06 92 PRO A N 1
ATOM 739 C CA . PRO A 1 92 ? 23.552 -29.131 -27.241 1.00 89.06 92 PRO A CA 1
ATOM 740 C C . PRO A 1 92 ? 24.809 -28.299 -27.528 1.00 89.06 92 PRO A C 1
ATOM 742 O O . PRO A 1 92 ? 25.060 -27.879 -28.655 1.00 89.06 92 PRO A O 1
ATOM 745 N N . GLY A 1 93 ? 25.625 -28.079 -26.498 1.00 89.19 93 GLY A N 1
ATOM 746 C CA . GLY A 1 93 ? 26.846 -27.274 -26.592 1.00 89.19 93 GLY A CA 1
ATOM 747 C C . GLY A 1 93 ? 26.651 -25.808 -26.198 1.00 89.19 93 GLY A C 1
ATOM 748 O O . GLY A 1 93 ? 25.546 -25.346 -25.916 1.00 89.19 93 GLY A O 1
ATOM 749 N N . ARG A 1 94 ? 27.760 -25.069 -26.107 1.00 91.06 94 ARG A N 1
ATOM 750 C CA . ARG A 1 94 ? 27.762 -23.666 -25.679 1.00 91.06 94 ARG A CA 1
ATOM 751 C C . ARG A 1 94 ? 27.618 -22.740 -26.883 1.00 91.06 94 ARG A C 1
ATOM 753 O O . ARG A 1 94 ? 28.510 -22.686 -27.725 1.00 91.06 94 ARG A O 1
ATOM 760 N N . ILE A 1 95 ? 26.541 -21.957 -26.911 1.00 93.44 95 ILE A N 1
ATOM 761 C CA . ILE A 1 95 ? 26.285 -20.942 -27.939 1.00 93.44 95 ILE A CA 1
ATOM 762 C C . ILE A 1 95 ? 26.395 -19.558 -27.275 1.00 93.44 95 ILE A C 1
ATOM 764 O O . ILE A 1 95 ? 25.488 -19.171 -26.537 1.00 93.44 95 ILE A O 1
ATOM 768 N N . PRO A 1 96 ? 27.457 -18.764 -27.531 1.00 93.94 96 PRO A N 1
ATOM 769 C CA . PRO A 1 96 ? 27.673 -17.478 -26.853 1.00 93.94 96 PRO A CA 1
ATOM 770 C C . PRO A 1 96 ? 26.533 -16.463 -27.015 1.00 93.94 96 PRO A C 1
ATOM 772 O O . PRO A 1 96 ? 26.346 -15.586 -26.173 1.00 93.94 96 PRO A O 1
ATOM 775 N N . PHE A 1 97 ? 25.776 -16.538 -28.113 1.00 92.00 97 PHE A N 1
ATOM 776 C CA . PHE A 1 97 ? 24.585 -15.708 -28.296 1.00 92.00 97 PHE A CA 1
ATOM 777 C C . PHE A 1 97 ? 23.465 -16.102 -27.325 1.00 92.00 97 PHE A C 1
ATOM 779 O O . PHE A 1 97 ? 22.924 -15.225 -26.656 1.00 92.00 97 PHE A O 1
ATOM 786 N N . ARG A 1 98 ? 23.199 -17.406 -27.160 1.00 91.62 98 ARG A N 1
ATOM 787 C CA . ARG A 1 98 ? 22.218 -17.924 -26.197 1.00 91.62 98 ARG A CA 1
ATOM 788 C C . ARG A 1 98 ? 22.592 -17.562 -24.762 1.00 91.62 98 ARG A C 1
ATOM 790 O O . ARG A 1 98 ? 21.740 -17.088 -24.025 1.00 91.62 98 ARG A O 1
ATOM 797 N N . ASP A 1 99 ? 23.869 -17.674 -24.392 1.00 92.56 99 ASP A N 1
ATOM 798 C CA . ASP A 1 99 ? 24.344 -17.267 -23.059 1.00 92.56 99 ASP A CA 1
ATOM 799 C C . ASP A 1 99 ? 24.060 -15.774 -22.785 1.00 92.56 99 ASP A C 1
ATOM 801 O O . ASP A 1 99 ? 23.613 -15.396 -21.700 1.00 92.56 99 ASP A O 1
ATOM 805 N N . ARG A 1 100 ? 24.297 -14.904 -23.781 1.00 92.75 100 ARG A N 1
ATOM 806 C CA . ARG A 1 100 ? 23.997 -13.464 -23.681 1.00 92.75 100 ARG A CA 1
ATOM 807 C C . ARG A 1 100 ? 22.496 -13.197 -23.594 1.00 92.75 100 ARG A C 1
ATOM 809 O O . ARG A 1 100 ? 22.099 -12.331 -22.817 1.00 92.75 100 ARG A O 1
ATOM 816 N N . MET A 1 101 ? 21.697 -13.933 -24.363 1.00 93.19 101 MET A N 1
ATOM 817 C CA . MET A 1 101 ? 20.238 -13.845 -24.366 1.00 93.19 101 MET A CA 1
ATOM 818 C C . MET A 1 101 ? 19.655 -14.259 -23.011 1.00 93.19 101 MET A C 1
ATOM 820 O O . MET A 1 101 ? 18.971 -13.458 -22.386 1.00 93.19 101 MET A O 1
ATOM 824 N N . ASN A 1 102 ? 20.031 -15.428 -22.489 1.00 92.00 102 ASN A N 1
ATOM 825 C CA . ASN A 1 102 ? 19.581 -15.916 -21.182 1.00 92.00 102 ASN A CA 1
ATOM 826 C C . ASN A 1 102 ? 19.935 -14.932 -20.058 1.00 92.00 102 ASN A C 1
ATOM 828 O O . ASN A 1 102 ? 19.098 -14.604 -19.223 1.00 92.00 102 ASN A O 1
ATOM 832 N N . LYS A 1 103 ? 21.153 -14.371 -20.074 1.00 94.75 103 LYS A N 1
ATOM 833 C CA . LYS A 1 103 ? 21.563 -13.348 -19.100 1.00 94.75 103 LYS A CA 1
ATOM 834 C C . LYS A 1 103 ? 20.768 -12.043 -19.236 1.00 94.75 103 LYS A C 1
ATOM 836 O O . LYS A 1 103 ? 20.576 -11.328 -18.252 1.00 94.75 103 LYS A O 1
ATOM 841 N N . ALA A 1 104 ? 20.366 -11.673 -20.451 1.00 94.00 104 ALA A N 1
ATOM 842 C CA . ALA A 1 104 ? 19.486 -10.528 -20.666 1.00 94.00 104 ALA A CA 1
ATOM 843 C C . ALA A 1 104 ? 18.076 -10.809 -20.122 1.00 94.00 104 ALA A C 1
ATOM 845 O O . ALA A 1 104 ? 17.485 -9.923 -19.505 1.00 94.00 104 ALA A O 1
ATOM 846 N N . ASP A 1 105 ? 17.591 -12.040 -20.270 1.00 94.69 105 ASP A N 1
ATOM 847 C CA . ASP A 1 105 ? 16.276 -12.472 -19.794 1.00 94.69 105 ASP A CA 1
ATOM 848 C C . ASP A 1 105 ? 16.206 -12.517 -18.278 1.00 94.69 105 ASP A C 1
ATOM 850 O O . ASP A 1 105 ? 15.280 -11.958 -17.700 1.00 94.69 105 ASP A O 1
ATOM 854 N N . GLU A 1 106 ? 17.223 -13.073 -17.617 1.00 96.88 106 GLU A N 1
ATOM 855 C CA . GLU A 1 106 ? 17.356 -13.028 -16.157 1.00 96.88 106 GLU A CA 1
ATOM 856 C C . GLU A 1 106 ? 17.224 -11.588 -15.637 1.00 96.88 106 GLU A C 1
ATOM 858 O O . GLU A 1 106 ? 16.397 -11.298 -14.770 1.00 96.88 106 GLU A O 1
ATOM 863 N N . LYS A 1 107 ? 17.957 -10.645 -16.244 1.00 96.94 107 LYS A N 1
ATOM 864 C CA . LYS A 1 107 ? 17.874 -9.216 -15.896 1.00 96.94 107 LYS A CA 1
ATOM 865 C C . LYS A 1 107 ? 16.501 -8.607 -16.188 1.00 96.94 107 LYS A C 1
ATOM 867 O O . LYS A 1 107 ? 16.063 -7.696 -15.473 1.00 96.94 107 LYS A O 1
ATOM 872 N N . ALA A 1 108 ? 15.834 -9.050 -17.252 1.00 97.00 108 ALA A N 1
ATOM 873 C CA . ALA A 1 108 ? 14.498 -8.589 -17.600 1.00 97.00 108 ALA A CA 1
ATOM 874 C C . ALA A 1 108 ? 13.460 -9.101 -16.589 1.00 97.00 108 ALA A C 1
ATOM 876 O O . ALA A 1 108 ? 12.685 -8.296 -16.072 1.00 97.00 108 ALA A O 1
ATOM 877 N N . PHE A 1 109 ? 13.507 -10.379 -16.206 1.00 97.06 109 PHE A N 1
ATOM 878 C CA . PHE A 1 109 ? 12.648 -10.954 -15.167 1.00 97.06 109 PHE A CA 1
ATOM 879 C C . PHE A 1 109 ? 12.863 -10.293 -13.802 1.00 97.06 109 PHE A C 1
ATOM 881 O O . PHE A 1 109 ? 11.895 -9.924 -13.131 1.00 97.06 109 PHE A O 1
ATOM 888 N N . GLU A 1 110 ? 14.114 -10.046 -13.404 1.00 97.75 110 GLU A N 1
ATOM 889 C CA . GLU A 1 110 ? 14.415 -9.251 -12.208 1.00 97.75 110 GLU A CA 1
ATOM 890 C C . GLU A 1 110 ? 13.799 -7.851 -12.295 1.00 97.75 110 GLU A C 1
ATOM 892 O O . GLU A 1 110 ? 13.259 -7.322 -11.319 1.00 97.75 110 GLU A O 1
ATOM 897 N N . SER A 1 111 ? 13.842 -7.240 -13.479 1.00 97.31 111 SER A N 1
ATOM 898 C CA . SER A 1 111 ? 13.270 -5.917 -13.697 1.00 97.31 111 SER A CA 1
ATOM 899 C C . SER A 1 111 ? 11.746 -5.903 -13.611 1.00 97.31 111 SER A C 1
ATOM 901 O O . SER A 1 111 ? 11.215 -4.948 -13.041 1.00 97.31 111 SER A O 1
ATOM 903 N N . LEU A 1 112 ? 11.065 -6.951 -14.085 1.00 97.94 112 LEU A N 1
ATOM 904 C CA . LEU A 1 112 ? 9.621 -7.139 -13.910 1.00 97.94 112 LEU A CA 1
ATOM 905 C C . LEU A 1 112 ? 9.258 -7.290 -12.430 1.00 97.94 112 LEU A C 1
ATOM 907 O O . LEU A 1 112 ? 8.412 -6.554 -11.927 1.00 97.94 112 LEU A O 1
ATOM 911 N N . LYS A 1 113 ? 9.990 -8.125 -11.683 1.00 98.06 113 LYS A N 1
ATOM 912 C CA . LYS A 1 113 ? 9.797 -8.273 -10.230 1.00 98.06 113 LYS A CA 1
ATOM 913 C C . LYS A 1 113 ? 9.941 -6.940 -9.488 1.00 98.06 113 LYS A C 1
ATOM 915 O O . LYS A 1 113 ? 9.195 -6.643 -8.555 1.00 98.06 113 LYS A O 1
ATOM 920 N N . VAL A 1 114 ? 10.906 -6.109 -9.887 1.00 97.75 114 VAL A N 1
ATOM 921 C CA . VAL A 1 114 ? 11.070 -4.764 -9.316 1.00 97.75 114 VAL A CA 1
ATOM 922 C C . VAL A 1 114 ? 9.896 -3.850 -9.683 1.00 97.75 114 VAL A C 1
ATOM 924 O O . VAL A 1 114 ? 9.444 -3.098 -8.819 1.00 97.75 114 VAL A O 1
ATOM 927 N N . ALA A 1 115 ? 9.382 -3.915 -10.914 1.00 97.94 115 ALA A N 1
ATOM 928 C CA . ALA A 1 115 ? 8.199 -3.155 -11.321 1.00 97.94 115 ALA A CA 1
ATOM 929 C C . ALA A 1 115 ? 6.964 -3.542 -10.484 1.00 97.94 115 ALA A C 1
ATOM 931 O O . ALA A 1 115 ? 6.268 -2.663 -9.972 1.00 97.94 115 ALA A O 1
ATOM 932 N N . ASP A 1 116 ? 6.757 -4.832 -10.222 1.00 97.88 116 ASP A N 1
ATOM 933 C CA . ASP A 1 116 ? 5.663 -5.301 -9.365 1.00 97.88 116 ASP A CA 1
ATOM 934 C C . ASP A 1 116 ? 5.812 -4.835 -7.915 1.00 97.88 116 ASP A C 1
ATOM 936 O O . ASP A 1 116 ? 4.849 -4.368 -7.303 1.00 97.88 116 ASP A O 1
ATOM 940 N N . ASN A 1 117 ? 7.032 -4.844 -7.373 1.00 97.81 117 ASN A N 1
ATOM 941 C CA . ASN A 1 117 ? 7.300 -4.270 -6.054 1.00 97.81 117 ASN A CA 1
ATOM 942 C C . ASN A 1 117 ? 6.991 -2.763 -6.003 1.00 97.81 117 ASN A C 1
ATOM 944 O O . ASN A 1 117 ? 6.495 -2.265 -4.988 1.00 97.81 117 ASN A O 1
ATOM 948 N N . MET A 1 118 ? 7.252 -2.022 -7.087 1.00 98.00 118 MET A N 1
ATOM 949 C CA . MET A 1 118 ? 6.888 -0.604 -7.191 1.00 98.00 118 MET A CA 1
ATOM 950 C C . MET A 1 118 ? 5.366 -0.410 -7.222 1.00 98.00 118 MET A C 1
ATOM 952 O O . MET A 1 118 ? 4.863 0.452 -6.500 1.00 98.00 118 MET A O 1
ATOM 956 N N . ARG A 1 119 ? 4.624 -1.244 -7.963 1.00 97.19 119 ARG A N 1
ATOM 957 C CA . ARG A 1 119 ? 3.147 -1.244 -7.972 1.00 97.19 119 ARG A CA 1
ATOM 958 C C . ARG A 1 119 ? 2.570 -1.568 -6.599 1.00 97.19 119 ARG A C 1
ATOM 960 O O . ARG A 1 119 ? 1.701 -0.855 -6.096 1.00 97.19 119 ARG A O 1
ATOM 967 N N . TYR A 1 120 ? 3.103 -2.598 -5.944 1.00 97.00 120 TYR A N 1
ATOM 968 C CA . TYR A 1 120 ? 2.726 -2.949 -4.579 1.00 97.00 120 TYR A CA 1
ATOM 969 C C . TYR A 1 120 ? 2.983 -1.782 -3.619 1.00 97.00 120 TYR A C 1
ATOM 971 O O . TYR A 1 120 ? 2.127 -1.435 -2.798 1.00 97.00 120 TYR A O 1
ATOM 979 N N . LYS A 1 121 ? 4.131 -1.106 -3.760 1.00 95.81 121 LYS A N 1
ATOM 980 C CA . LYS A 1 121 ? 4.446 0.082 -2.966 1.00 95.81 121 LYS A CA 1
ATOM 981 C C . LYS A 1 121 ? 3.466 1.223 -3.229 1.00 95.81 121 LYS A C 1
ATOM 983 O O . LYS A 1 121 ? 3.028 1.847 -2.265 1.00 95.81 121 LYS A O 1
ATOM 988 N N . ALA A 1 122 ? 3.105 1.482 -4.485 1.00 96.06 122 ALA A N 1
ATOM 989 C CA . ALA A 1 122 ? 2.118 2.494 -4.859 1.00 96.06 122 ALA A CA 1
ATOM 990 C C . ALA A 1 122 ? 0.751 2.211 -4.213 1.00 96.06 122 ALA A C 1
ATOM 992 O O . ALA A 1 122 ? 0.188 3.087 -3.554 1.00 96.06 122 ALA A O 1
ATOM 993 N N . LYS A 1 123 ? 0.277 0.960 -4.286 1.00 95.38 123 LYS A N 1
ATOM 994 C CA . LYS A 1 123 ? -0.957 0.515 -3.621 1.00 95.38 123 LYS A CA 1
ATOM 995 C C . LYS A 1 123 ? -0.893 0.715 -2.107 1.00 95.38 123 LYS A C 1
ATOM 997 O O . LYS A 1 123 ? -1.815 1.269 -1.519 1.00 95.38 123 LYS A O 1
ATOM 1002 N N . SER A 1 124 ? 0.216 0.325 -1.481 1.00 93.81 124 SER A N 1
ATOM 1003 C CA . SER A 1 124 ? 0.417 0.492 -0.038 1.00 93.81 124 SER A CA 1
ATOM 1004 C C . SER A 1 124 ? 0.442 1.962 0.393 1.00 93.81 124 SER A C 1
ATOM 1006 O O . SER A 1 124 ? -0.039 2.269 1.482 1.00 93.81 124 SER A O 1
ATOM 1008 N N . LEU A 1 125 ? 0.977 2.871 -0.429 1.00 92.75 125 LEU A N 1
ATOM 1009 C CA . LEU A 1 125 ? 1.005 4.304 -0.119 1.00 92.75 125 LEU A CA 1
ATOM 1010 C C . LEU A 1 125 ? -0.403 4.905 -0.041 1.00 92.75 125 LEU A C 1
ATOM 1012 O O . LEU A 1 125 ? -0.636 5.746 0.823 1.00 92.75 125 LEU A O 1
ATOM 1016 N N . ARG A 1 126 ? -1.334 4.450 -0.889 1.00 91.62 126 ARG A N 1
ATOM 1017 C CA . ARG A 1 126 ? -2.735 4.910 -0.896 1.00 91.62 126 ARG A CA 1
ATOM 1018 C C . ARG A 1 126 ? -3.517 4.495 0.357 1.00 91.62 126 ARG A C 1
ATOM 1020 O O . ARG A 1 126 ? -4.527 5.110 0.676 1.00 91.62 126 ARG A O 1
ATOM 1027 N N . CYS A 1 127 ? -3.047 3.496 1.105 1.00 90.38 127 CYS A N 1
ATOM 1028 C CA . CYS A 1 127 ? -3.650 3.079 2.373 1.00 90.38 127 CYS A CA 1
ATOM 1029 C C . CYS A 1 127 ? -3.267 4.030 3.522 1.00 90.38 127 CYS A C 1
ATOM 1031 O O . CYS A 1 127 ? -2.517 3.667 4.435 1.00 90.38 127 CYS A O 1
ATOM 1033 N N . VAL A 1 128 ? -3.779 5.258 3.470 1.00 88.56 128 VAL A N 1
ATOM 1034 C CA . VAL A 1 128 ? -3.591 6.272 4.511 1.00 88.56 128 VAL A CA 1
ATOM 1035 C C . VAL A 1 128 ? -4.346 5.878 5.778 1.00 88.56 128 VAL A C 1
ATOM 1037 O O . VAL A 1 128 ? -5.483 5.424 5.718 1.00 88.56 128 VAL A O 1
ATOM 1040 N N . ARG A 1 129 ? -3.706 6.068 6.936 1.00 87.12 129 ARG A N 1
ATOM 1041 C CA . ARG A 1 129 ? -4.311 5.858 8.257 1.00 87.12 129 ARG A CA 1
ATOM 1042 C C . ARG A 1 129 ? -4.444 7.184 8.990 1.00 87.12 129 ARG A C 1
ATOM 1044 O O . ARG A 1 129 ? -3.512 7.993 8.963 1.00 87.12 129 ARG A O 1
ATOM 1051 N N . VAL A 1 130 ? -5.557 7.370 9.683 1.00 87.69 130 VAL A N 1
ATOM 1052 C CA . VAL A 1 130 ? -5.850 8.504 10.566 1.00 87.69 130 VAL A CA 1
ATOM 1053 C C . VAL A 1 130 ? -6.201 7.979 11.962 1.00 87.69 130 VAL A C 1
ATOM 1055 O O . VAL A 1 130 ? -6.537 6.806 12.149 1.00 87.69 130 VAL A O 1
ATOM 1058 N N . ALA A 1 131 ? -6.036 8.827 12.978 1.00 83.94 131 ALA A N 1
ATOM 1059 C CA . ALA A 1 131 ? -6.463 8.496 14.331 1.00 83.94 131 ALA A CA 1
ATOM 1060 C C . ALA A 1 131 ? -7.965 8.158 14.339 1.00 83.94 131 ALA A C 1
ATOM 1062 O O . ALA A 1 131 ? -8.755 8.821 13.677 1.00 83.94 131 ALA A O 1
ATOM 1063 N N . GLY A 1 132 ? -8.347 7.104 15.062 1.00 84.75 132 GLY A N 1
ATOM 1064 C CA . GLY A 1 132 ? -9.737 6.641 15.126 1.00 84.75 132 GLY A CA 1
ATOM 1065 C C . GLY A 1 132 ? -10.131 5.588 14.082 1.00 84.75 132 GLY A C 1
ATOM 1066 O O . GLY A 1 132 ? -11.089 4.861 14.328 1.00 84.75 132 GLY A O 1
ATOM 1067 N N . ASP A 1 133 ? -9.369 5.386 12.998 1.00 85.75 133 ASP A N 1
ATOM 1068 C CA . ASP A 1 133 ? -9.699 4.377 11.967 1.00 85.75 133 ASP A CA 1
ATOM 1069 C C . ASP A 1 133 ? -9.806 2.953 12.540 1.00 85.75 133 ASP A C 1
ATOM 1071 O O . ASP A 1 133 ? -10.671 2.167 12.150 1.00 85.75 133 ASP A O 1
ATOM 1075 N N . ALA A 1 134 ? -8.932 2.611 13.492 1.00 84.69 134 ALA A N 1
ATOM 1076 C CA . ALA A 1 134 ? -8.949 1.306 14.145 1.00 84.69 134 ALA A CA 1
ATOM 1077 C C . ALA A 1 134 ? -10.202 1.106 15.010 1.00 84.69 134 ALA A C 1
ATOM 1079 O O . ALA A 1 134 ? -10.764 0.013 15.011 1.00 84.69 134 ALA A O 1
ATOM 1080 N N . GLU A 1 135 ? -10.653 2.147 15.716 1.00 86.00 135 GLU A N 1
ATOM 1081 C CA . GLU A 1 135 ? -11.866 2.061 16.533 1.00 86.00 135 GLU A CA 1
ATOM 1082 C C . GLU A 1 135 ? -13.115 2.056 15.649 1.00 86.00 135 GLU A C 1
ATOM 1084 O O . GLU A 1 135 ? -13.976 1.213 15.865 1.00 86.00 135 GLU A O 1
ATOM 1089 N N . ARG A 1 136 ? -13.154 2.860 14.574 1.00 86.81 136 ARG A N 1
ATOM 1090 C CA . ARG A 1 136 ? -14.219 2.820 13.554 1.00 86.81 136 ARG A CA 1
ATOM 1091 C C . ARG A 1 136 ? -14.363 1.416 12.958 1.00 86.81 136 ARG A C 1
ATOM 1093 O O . ARG A 1 136 ? -15.467 0.896 12.830 1.00 86.81 136 ARG A O 1
ATOM 1100 N N . LYS A 1 137 ? -13.240 0.755 12.647 1.00 87.19 137 LYS A N 1
ATOM 1101 C CA . LYS A 1 137 ? -13.240 -0.633 12.158 1.00 87.19 137 LYS A CA 1
ATOM 1102 C C . LYS A 1 137 ? -13.754 -1.621 13.209 1.00 87.19 137 LYS A C 1
ATOM 1104 O O . LYS A 1 137 ? -14.475 -2.552 12.856 1.00 87.19 137 LYS A O 1
ATOM 1109 N N . ARG A 1 138 ? -13.378 -1.447 14.480 1.00 85.81 138 ARG A N 1
ATOM 1110 C CA . ARG A 1 138 ? -13.885 -2.280 15.581 1.00 85.81 138 ARG A CA 1
ATOM 1111 C C . ARG A 1 138 ? -15.377 -2.076 15.791 1.00 85.81 138 ARG A C 1
ATOM 1113 O O . ARG A 1 138 ? -16.073 -3.056 15.994 1.00 85.81 138 ARG A O 1
ATOM 1120 N N . GLU A 1 139 ? -15.869 -0.846 15.728 1.00 87.69 139 GLU A N 1
ATOM 1121 C CA . GLU A 1 139 ? -17.291 -0.530 15.875 1.00 87.69 139 GLU A CA 1
ATOM 1122 C C . GLU A 1 139 ? -18.117 -1.149 14.746 1.00 87.69 139 GLU A C 1
ATOM 1124 O O . GLU A 1 139 ? -19.021 -1.923 15.034 1.00 87.69 139 GLU A O 1
ATOM 1129 N N . ALA A 1 140 ? -17.695 -0.991 13.489 1.00 87.75 140 ALA A N 1
ATOM 1130 C CA . ALA A 1 140 ? -18.338 -1.661 12.356 1.00 87.75 140 ALA A CA 1
ATOM 1131 C C . ALA A 1 140 ? -18.314 -3.199 12.473 1.00 87.75 140 ALA A C 1
ATOM 1133 O O . ALA A 1 140 ? -19.230 -3.881 12.019 1.00 87.75 140 ALA A O 1
ATOM 1134 N N . TYR A 1 141 ? -17.262 -3.774 13.066 1.00 88.00 141 TYR A N 1
ATOM 1135 C CA . TYR A 1 141 ? -17.216 -5.212 13.346 1.00 88.00 141 TYR A CA 1
ATOM 1136 C C . TYR A 1 141 ? -18.194 -5.606 14.459 1.00 88.00 141 TYR A C 1
ATOM 1138 O O . TYR A 1 141 ? -18.908 -6.592 14.319 1.00 88.00 141 TYR A O 1
ATOM 1146 N N . ARG A 1 142 ? -18.262 -4.819 15.541 1.00 88.00 142 ARG A N 1
ATOM 1147 C CA . ARG A 1 142 ? -19.210 -5.023 16.646 1.00 88.00 142 ARG A CA 1
ATOM 1148 C C . ARG A 1 142 ? -20.653 -4.961 16.148 1.00 88.00 142 ARG A C 1
ATOM 1150 O O . ARG A 1 142 ? -21.414 -5.861 16.467 1.00 88.00 142 ARG A O 1
ATOM 1157 N N . GLU A 1 143 ? -20.991 -3.976 15.320 1.00 88.50 143 GLU A N 1
ATOM 1158 C CA . GLU A 1 143 ? -22.320 -3.834 14.710 1.00 88.50 143 GLU A CA 1
ATOM 1159 C C . GLU A 1 143 ? -22.684 -5.040 13.839 1.00 88.50 143 GLU A C 1
ATOM 1161 O O . GLU A 1 143 ? -23.786 -5.567 13.944 1.00 88.50 143 GLU A O 1
ATOM 1166 N N . LYS A 1 144 ? -21.742 -5.538 13.027 1.00 88.94 144 LYS A N 1
ATOM 1167 C CA . LYS A 1 144 ? -21.948 -6.751 12.216 1.00 88.94 144 LYS A CA 1
ATOM 1168 C C . LYS A 1 144 ? -22.143 -8.016 13.043 1.00 88.94 144 LYS A C 1
ATOM 1170 O O . LYS A 1 144 ? -22.781 -8.945 12.571 1.00 88.94 144 LYS A O 1
ATOM 1175 N N . ILE A 1 145 ? -21.545 -8.098 14.227 1.00 88.31 145 ILE A N 1
ATOM 1176 C CA . ILE A 1 145 ? -21.758 -9.238 15.122 1.00 88.31 145 ILE A CA 1
ATOM 1177 C C . ILE A 1 145 ? -23.067 -9.077 15.894 1.00 88.31 145 ILE A C 1
ATOM 1179 O O . ILE A 1 145 ? -23.753 -10.070 16.113 1.00 88.31 145 ILE A O 1
ATOM 1183 N N . ASP A 1 146 ? -23.443 -7.856 16.271 1.00 88.06 146 ASP A N 1
ATOM 1184 C CA . ASP A 1 146 ? -24.708 -7.579 16.960 1.00 88.06 146 ASP A CA 1
ATOM 1185 C C . ASP A 1 146 ? -25.931 -7.974 16.123 1.00 88.06 146 ASP A C 1
ATOM 1187 O O . ASP A 1 146 ? -26.960 -8.340 16.684 1.00 88.06 146 ASP A O 1
ATOM 1191 N N . THR A 1 147 ? -25.831 -7.960 14.789 1.00 88.69 147 THR A N 1
ATOM 1192 C CA . THR A 1 147 ? -26.901 -8.479 13.921 1.00 88.69 147 THR A CA 1
ATOM 1193 C C . THR A 1 147 ? -27.002 -10.006 13.923 1.00 88.69 147 THR A C 1
ATOM 1195 O O . THR A 1 147 ? -28.026 -10.540 13.505 1.00 88.69 147 THR A O 1
ATOM 1198 N N . LEU A 1 148 ? -25.962 -10.713 14.372 1.00 88.69 148 LEU A N 1
ATOM 1199 C CA . LEU A 1 148 ? -25.875 -12.176 14.356 1.00 88.69 148 LEU A CA 1
ATOM 1200 C C . LEU A 1 148 ? -26.091 -12.801 15.738 1.00 88.69 148 LEU A C 1
ATOM 1202 O O . LEU A 1 148 ? -26.583 -13.921 15.829 1.00 88.69 148 LEU A O 1
ATOM 1206 N N . ILE A 1 149 ? -25.696 -12.108 16.809 1.00 89.00 149 ILE A N 1
ATOM 1207 C CA . ILE A 1 149 ? -25.663 -12.652 18.169 1.00 89.00 149 ILE A CA 1
ATOM 1208 C C . ILE A 1 149 ? -26.665 -11.909 19.047 1.00 89.00 149 ILE A C 1
ATOM 1210 O O . ILE A 1 149 ? -26.539 -10.713 19.303 1.00 89.00 149 ILE A O 1
ATOM 1214 N N . SER A 1 150 ? -27.631 -12.649 19.580 1.00 91.81 150 SER A N 1
ATOM 1215 C CA . SER A 1 150 ? -28.626 -12.152 20.528 1.00 91.81 150 SER A CA 1
ATOM 1216 C C . SER A 1 150 ? -28.509 -12.863 21.882 1.00 91.81 150 SER A C 1
ATOM 1218 O O . SER A 1 150 ? -27.759 -13.828 22.053 1.00 91.81 150 SER A O 1
ATOM 1220 N N . LYS A 1 151 ? -29.244 -12.380 22.888 1.00 92.25 151 LYS A N 1
ATOM 1221 C CA . LYS A 1 151 ? -29.307 -13.039 24.200 1.00 92.25 151 LYS A CA 1
ATOM 1222 C C . LYS A 1 151 ? -29.881 -14.457 24.044 1.00 92.25 151 LYS A C 1
ATOM 1224 O O . LYS A 1 151 ? -30.925 -14.620 23.427 1.00 92.25 151 LYS A O 1
ATOM 1229 N N . GLY A 1 152 ? -29.205 -15.452 24.615 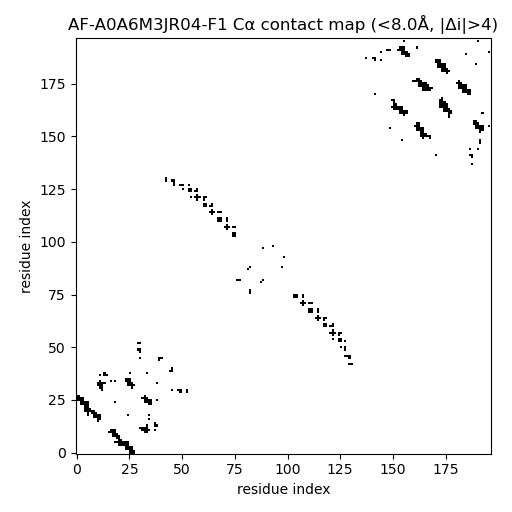1.00 90.12 152 GLY A N 1
ATOM 1230 C CA . GLY A 1 152 ? -29.511 -16.880 24.465 1.00 90.12 152 GLY A CA 1
ATOM 1231 C C . GLY A 1 152 ? -28.802 -17.563 23.288 1.00 90.12 152 GLY A C 1
ATOM 1232 O O . GLY A 1 152 ? -28.902 -18.775 23.140 1.00 90.12 152 GLY A O 1
ATOM 1233 N N . SER A 1 153 ? -28.062 -16.819 22.456 1.00 90.88 153 SER A N 1
ATOM 1234 C CA . SER A 1 153 ? -27.273 -17.415 21.369 1.00 90.88 153 SER A CA 1
ATOM 1235 C C . SER A 1 153 ? -26.073 -18.194 21.914 1.00 90.88 153 SER A C 1
ATOM 1237 O O . SER A 1 153 ? -25.400 -17.742 22.848 1.00 90.88 153 SER A O 1
ATOM 1239 N N . MET A 1 154 ? -25.770 -19.330 21.283 1.00 91.44 154 MET A N 1
ATOM 1240 C CA . MET A 1 154 ? -24.547 -20.090 21.535 1.00 91.44 154 MET A CA 1
ATOM 1241 C C . MET A 1 154 ? -23.388 -19.499 20.737 1.00 91.44 154 MET A C 1
ATOM 1243 O O . MET A 1 154 ? -23.474 -19.288 19.526 1.00 91.44 154 MET A O 1
ATOM 1247 N N . VAL A 1 155 ? -22.287 -19.228 21.425 1.00 92.38 155 VAL A N 1
ATOM 1248 C CA . VAL A 1 155 ? -21.115 -18.560 20.864 1.00 92.38 155 VAL A CA 1
ATOM 1249 C C . VAL A 1 155 ? -19.840 -19.293 21.244 1.00 92.38 155 VAL A C 1
ATOM 1251 O O . VAL A 1 155 ? -19.774 -19.959 22.276 1.00 92.38 155 VAL A O 1
ATOM 1254 N N . HIS A 1 156 ? -18.816 -19.153 20.413 1.00 90.62 156 HIS A N 1
ATOM 1255 C CA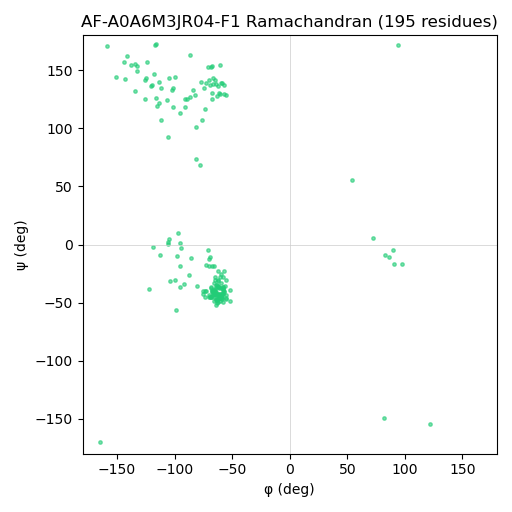 . HIS A 1 156 ? -17.476 -19.649 20.671 1.00 90.62 156 HIS A CA 1
ATOM 1256 C C . HIS A 1 156 ? -16.542 -18.481 20.999 1.00 90.62 156 HIS A C 1
ATOM 1258 O O . HIS A 1 156 ? -16.395 -17.543 20.210 1.00 90.62 156 HIS A O 1
ATOM 1264 N N . ASP A 1 157 ? -15.887 -18.554 22.154 1.00 88.81 157 ASP A N 1
ATOM 1265 C CA . ASP A 1 157 ? -14.788 -17.675 22.538 1.00 88.81 157 ASP A CA 1
ATOM 1266 C C . ASP A 1 157 ? -13.451 -18.403 22.360 1.00 88.81 157 ASP A C 1
ATOM 1268 O O . ASP A 1 157 ? -13.279 -19.534 22.811 1.00 88.81 157 ASP A O 1
ATOM 1272 N N . ALA A 1 158 ? -12.474 -17.741 21.739 1.00 83.81 158 ALA A N 1
ATOM 1273 C CA . ALA A 1 158 ? -11.174 -18.349 21.452 1.00 83.81 158 ALA A CA 1
ATOM 1274 C C . ALA A 1 158 ? -10.374 -18.771 22.704 1.00 83.81 158 ALA A C 1
ATOM 1276 O O . ALA A 1 158 ? -9.487 -19.612 22.596 1.00 83.81 158 ALA A O 1
ATOM 1277 N N . CYS A 1 159 ? -10.645 -18.188 23.877 1.00 85.50 159 CYS A N 1
ATOM 1278 C CA . CYS A 1 159 ? -9.929 -18.503 25.115 1.00 85.50 159 CYS A CA 1
ATOM 1279 C C . CYS A 1 159 ? -10.651 -19.549 25.972 1.00 85.50 159 CYS A C 1
ATOM 1281 O O . CYS A 1 159 ? -9.988 -20.343 26.632 1.00 85.50 159 CYS A O 1
ATOM 1283 N N . PHE A 1 160 ? -11.986 -19.524 26.003 1.00 86.31 160 PHE A N 1
ATOM 1284 C CA . PHE A 1 160 ? -12.782 -20.312 26.956 1.00 86.31 160 PHE A CA 1
ATOM 1285 C C . PHE A 1 160 ? -13.727 -21.331 26.299 1.00 86.31 160 PHE A C 1
ATOM 1287 O O . PHE A 1 160 ? -14.385 -22.093 27.006 1.00 86.31 160 PHE A O 1
ATOM 1294 N N . GLY A 1 161 ? -13.779 -21.379 24.966 1.00 88.81 161 GLY A N 1
ATOM 1295 C CA . GLY A 1 161 ? -14.600 -22.319 24.209 1.00 88.81 161 GLY A CA 1
ATOM 1296 C C . GLY A 1 161 ? -16.058 -21.878 24.076 1.00 88.81 161 GLY A C 1
ATOM 1297 O O . GLY A 1 161 ? -16.365 -20.687 23.999 1.00 88.81 161 GLY A O 1
ATOM 1298 N N . ALA A 1 162 ? -16.966 -22.851 24.002 1.00 91.81 162 ALA A N 1
ATOM 1299 C CA . ALA A 1 162 ? -18.388 -22.614 23.774 1.00 91.81 162 ALA A CA 1
ATOM 1300 C C . ALA A 1 162 ? -19.122 -22.124 25.036 1.00 91.81 162 ALA A C 1
ATOM 1302 O O . ALA A 1 162 ? -18.913 -22.639 26.139 1.00 91.81 162 ALA A O 1
ATOM 1303 N N . GLY A 1 163 ? -20.034 -21.169 24.869 1.00 92.88 163 GLY A N 1
ATOM 1304 C CA . GLY A 1 163 ? -20.890 -20.667 25.941 1.00 92.88 163 GLY A CA 1
ATOM 1305 C C . GLY A 1 163 ? -22.158 -19.992 25.427 1.00 92.88 163 GLY A C 1
ATOM 1306 O O . GLY A 1 163 ? -22.314 -19.750 24.233 1.00 92.88 163 GLY A O 1
ATOM 1307 N N . GLU A 1 164 ? -23.065 -19.681 26.345 1.00 94.44 164 GLU A N 1
ATOM 1308 C CA . GLU A 1 164 ? -24.340 -19.017 26.065 1.00 94.44 164 GLU A CA 1
ATOM 1309 C C . GLU A 1 164 ? -24.257 -17.527 26.421 1.00 94.44 164 GLU A C 1
ATOM 1311 O O . GLU A 1 164 ? -23.767 -17.147 27.493 1.00 94.44 164 GLU A O 1
ATOM 1316 N N . VAL A 1 165 ? -24.759 -16.655 25.546 1.00 95.06 165 VAL A N 1
ATOM 1317 C CA . VAL A 1 165 ? -24.819 -15.211 25.809 1.00 95.06 165 VAL A CA 1
ATOM 1318 C C . VAL A 1 165 ? -25.958 -14.888 26.778 1.00 95.06 165 VAL A C 1
ATOM 1320 O O . VAL A 1 165 ? -27.128 -14.852 26.411 1.00 95.06 165 VAL A O 1
ATOM 1323 N N . VAL A 1 166 ? -25.612 -14.552 28.019 1.00 95.06 166 VAL A N 1
ATOM 1324 C CA . VAL A 1 166 ? -26.568 -14.187 29.080 1.00 95.06 166 VAL A CA 1
ATOM 1325 C C . VAL A 1 166 ? -26.902 -12.691 29.065 1.00 95.06 166 VAL A C 1
ATOM 1327 O O . VAL A 1 166 ? -27.974 -12.281 29.511 1.00 95.06 166 VAL A O 1
ATOM 1330 N N . GLY A 1 167 ? -26.001 -11.848 28.556 1.00 92.69 167 GLY A N 1
ATOM 1331 C CA . GLY A 1 167 ? -26.215 -10.402 28.488 1.00 92.69 167 GLY A CA 1
ATOM 1332 C C . GLY A 1 167 ? -25.479 -9.746 27.328 1.00 92.69 167 GLY A C 1
ATOM 1333 O O . GLY A 1 167 ? -24.356 -10.126 27.003 1.00 92.69 167 GLY A O 1
ATOM 1334 N N . VAL A 1 168 ? -26.107 -8.731 26.736 1.00 94.00 168 VAL A N 1
ATOM 1335 C CA . VAL A 1 168 ? -25.552 -7.941 25.632 1.00 94.00 168 VAL A CA 1
ATOM 1336 C C . VAL A 1 168 ? -25.318 -6.513 26.116 1.00 94.00 168 VAL A C 1
ATOM 1338 O O . VAL A 1 168 ? -26.242 -5.850 26.578 1.00 94.00 168 VAL A O 1
ATOM 1341 N N . TYR A 1 169 ? -24.075 -6.044 26.024 1.00 92.19 169 TYR A N 1
ATOM 1342 C CA . TYR A 1 169 ? -23.675 -4.672 26.343 1.00 92.19 169 TYR A CA 1
ATOM 1343 C C . TYR A 1 169 ? -23.151 -3.970 25.092 1.00 92.19 169 TYR A C 1
ATOM 1345 O O . TYR A 1 169 ? -22.925 -4.601 24.064 1.00 92.19 169 TYR A O 1
ATOM 1353 N N . LYS A 1 170 ? -22.882 -2.658 25.171 1.00 88.56 170 LYS A N 1
ATOM 1354 C CA . LYS A 1 170 ? -22.402 -1.876 24.017 1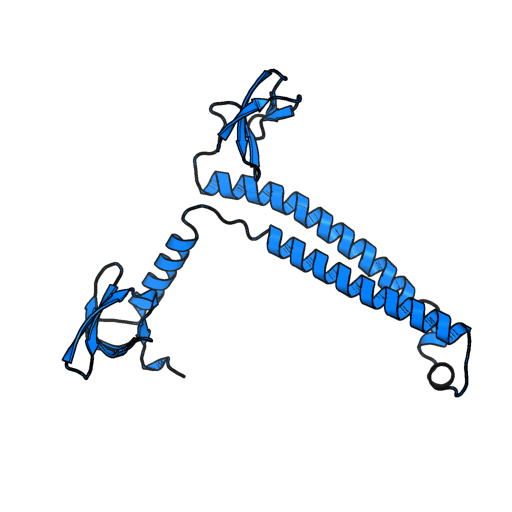.00 88.56 170 LYS A CA 1
ATOM 1355 C C . LYS A 1 170 ? -21.133 -2.463 23.375 1.00 88.56 170 LYS A C 1
ATOM 1357 O O . LYS A 1 170 ? -21.076 -2.599 22.159 1.00 88.56 170 LYS A O 1
ATOM 1362 N N . LYS A 1 171 ? -20.126 -2.835 24.176 1.00 91.00 171 LYS A N 1
ATOM 1363 C CA . LYS A 1 171 ? -18.817 -3.321 23.679 1.00 91.00 171 LYS A CA 1
ATOM 1364 C C . LYS A 1 171 ? -18.530 -4.795 23.970 1.00 91.00 171 LYS A C 1
ATOM 1366 O O . LYS A 1 171 ? -17.544 -5.326 23.466 1.00 91.00 171 LYS A O 1
ATOM 1371 N N . SER A 1 172 ? -19.359 -5.451 24.774 1.00 92.56 172 SER A N 1
ATOM 1372 C CA . SER A 1 172 ? -19.085 -6.794 25.277 1.00 92.56 172 SER A CA 1
ATOM 1373 C C . SER A 1 172 ? -20.339 -7.652 25.380 1.00 92.56 172 SER A C 1
ATOM 1375 O O . SER A 1 172 ? -21.453 -7.145 25.509 1.00 92.56 172 SER A O 1
ATOM 1377 N N . TYR A 1 173 ? -20.131 -8.962 25.366 1.00 94.19 173 TYR A N 1
ATOM 1378 C CA . TYR A 1 173 ? -21.118 -9.958 25.754 1.00 94.19 173 TYR A CA 1
ATOM 1379 C C . TYR A 1 173 ? -20.767 -10.506 27.131 1.00 94.19 173 TYR A C 1
ATOM 1381 O O . TYR A 1 173 ? -19.593 -10.691 27.453 1.00 94.19 173 TYR A O 1
ATOM 1389 N N . ARG A 1 174 ? -21.779 -10.781 27.951 1.00 95.25 174 ARG A N 1
ATOM 1390 C CA . ARG A 1 174 ? -21.626 -11.601 29.154 1.00 95.25 174 ARG A CA 1
ATOM 1391 C C . ARG A 1 174 ? -21.999 -13.025 28.792 1.00 95.25 174 ARG A C 1
ATOM 1393 O O . ARG A 1 174 ? -23.158 -13.286 28.479 1.00 95.25 174 ARG A O 1
ATOM 1400 N N . ILE A 1 175 ? -21.010 -13.908 28.829 1.00 95.31 175 ILE A N 1
ATOM 1401 C CA . ILE A 1 175 ? -21.122 -15.294 28.376 1.00 95.31 175 ILE A CA 1
ATOM 1402 C C . ILE A 1 175 ? -21.020 -16.205 29.593 1.00 95.31 175 ILE A C 1
ATOM 1404 O O . ILE A 1 175 ? -20.151 -15.996 30.444 1.00 95.31 175 ILE A O 1
ATOM 1408 N N . ARG A 1 176 ? -21.910 -17.193 29.673 1.00 95.25 176 ARG A N 1
ATOM 1409 C CA . ARG A 1 176 ? -21.843 -18.299 30.629 1.00 95.25 176 ARG A CA 1
ATOM 1410 C C . ARG A 1 176 ? -21.314 -19.530 29.903 1.00 95.25 176 ARG A C 1
ATOM 1412 O O . ARG A 1 176 ? -21.936 -20.004 28.957 1.00 95.25 176 ARG A O 1
ATOM 1419 N N . PHE A 1 177 ? -20.168 -20.028 30.342 1.00 93.31 177 PHE A N 1
ATOM 1420 C CA . PHE A 1 177 ? -19.534 -21.215 29.772 1.00 93.31 177 PHE A CA 1
ATOM 1421 C C . PHE A 1 177 ? -20.070 -22.492 30.424 1.00 93.31 177 PHE A C 1
ATOM 1423 O O . PHE A 1 177 ? -20.636 -22.454 31.519 1.00 93.31 177 PHE A O 1
ATOM 1430 N N . SER A 1 178 ? -19.845 -23.636 29.775 1.00 86.38 178 SER A N 1
ATOM 1431 C CA . SER A 1 178 ? -20.242 -24.960 30.284 1.00 86.38 178 SER A CA 1
ATOM 1432 C C . SER A 1 178 ? -19.617 -25.312 31.639 1.00 86.38 178 SER A C 1
ATOM 1434 O O . SER A 1 178 ? -20.209 -26.056 32.413 1.00 86.38 178 SER A O 1
ATOM 1436 N N . SER A 1 179 ? -18.464 -24.724 31.973 1.00 87.69 179 SER A N 1
ATOM 1437 C CA . SER A 1 179 ? -17.818 -24.852 33.286 1.00 87.69 179 SER A CA 1
ATOM 1438 C C . SER A 1 179 ? -18.544 -24.113 34.420 1.00 87.69 179 SER A C 1
ATOM 1440 O O . SER A 1 179 ? -18.110 -24.176 35.567 1.00 87.69 179 SER A O 1
ATOM 1442 N N . GLY A 1 180 ? -19.610 -23.361 34.119 1.00 88.38 180 GLY A N 1
ATOM 1443 C CA . GLY A 1 180 ? -20.310 -22.485 35.065 1.00 88.38 180 GLY A CA 1
ATOM 1444 C C . GLY A 1 180 ? -19.654 -21.109 35.242 1.00 88.38 180 GLY A C 1
ATOM 1445 O O . GLY A 1 180 ? -20.259 -20.205 35.823 1.00 88.38 180 GLY A O 1
ATOM 1446 N N . TYR A 1 181 ? -18.450 -20.902 34.699 1.00 92.06 181 TYR A N 1
ATOM 1447 C CA . TYR A 1 181 ? -17.776 -19.607 34.712 1.00 92.06 181 TYR A CA 1
ATOM 1448 C C . TYR A 1 181 ? -18.536 -18.584 33.858 1.00 92.06 181 TYR A C 1
ATOM 1450 O O . TYR A 1 181 ? -19.009 -18.889 32.763 1.00 92.06 181 TYR A O 1
ATOM 1458 N N . THR A 1 182 ? -18.654 -17.352 34.354 1.00 93.56 182 THR A N 1
ATOM 1459 C CA . THR A 1 182 ? -19.307 -16.251 33.636 1.00 93.56 182 THR A CA 1
ATOM 1460 C C . THR A 1 182 ? -18.357 -15.067 33.558 1.00 93.56 182 THR A C 1
ATOM 1462 O O . THR A 1 182 ? -17.897 -14.579 34.589 1.00 93.56 182 THR A O 1
ATOM 1465 N N . CYS A 1 183 ? -18.086 -14.563 32.354 1.00 93.94 183 CYS A N 1
ATOM 1466 C CA . CYS A 1 183 ? -17.253 -13.373 32.182 1.00 93.94 183 CYS A CA 1
ATOM 1467 C C . CYS A 1 183 ? -17.769 -12.452 31.074 1.00 93.94 183 CYS A C 1
ATOM 1469 O O . CYS A 1 183 ? -18.600 -12.829 30.245 1.00 93.94 183 CYS A O 1
ATOM 1471 N N . ALA A 1 184 ? -17.306 -11.201 31.104 1.00 93.75 184 ALA A N 1
ATOM 1472 C CA . ALA A 1 184 ? -17.554 -10.238 30.042 1.00 93.75 184 ALA A CA 1
ATOM 1473 C C . ALA A 1 184 ? -16.425 -10.323 29.008 1.00 93.75 184 ALA A C 1
ATOM 1475 O O . ALA A 1 184 ? -15.253 -10.172 29.354 1.00 93.75 184 ALA A O 1
ATOM 1476 N N . ARG A 1 185 ? -16.776 -10.538 27.742 1.00 92.81 185 ARG A N 1
ATOM 1477 C CA . ARG A 1 185 ? -15.838 -10.634 26.618 1.00 92.81 185 ARG A CA 1
ATOM 1478 C C . ARG A 1 185 ? -16.149 -9.558 25.594 1.00 92.81 185 ARG A C 1
ATOM 1480 O O . ARG A 1 185 ? -17.316 -9.303 25.311 1.00 92.81 185 ARG A O 1
ATOM 1487 N N . ASP A 1 186 ? -15.120 -8.890 25.072 1.00 89.44 186 ASP A N 1
ATOM 1488 C CA . ASP A 1 186 ? -15.310 -7.924 23.984 1.00 89.44 186 ASP A CA 1
ATOM 1489 C C . ASP A 1 186 ? -15.875 -8.663 22.765 1.00 89.44 186 ASP A C 1
ATOM 1491 O O . ASP A 1 186 ? -15.422 -9.762 22.438 1.00 89.44 186 ASP A O 1
ATOM 1495 N N . LYS A 1 187 ? -16.869 -8.062 22.103 1.00 89.50 187 LYS A N 1
ATOM 1496 C CA . LYS A 1 187 ? -17.566 -8.688 20.967 1.00 89.50 187 LYS A CA 1
ATOM 1497 C C . LYS A 1 187 ? -16.607 -9.074 19.837 1.00 89.50 187 LYS A C 1
ATOM 1499 O O . LYS A 1 187 ? -16.923 -9.958 19.056 1.00 89.50 187 LYS A O 1
ATOM 1504 N N . SER A 1 188 ? -15.430 -8.444 19.759 1.00 84.06 188 SER A N 1
ATOM 1505 C CA . SER A 1 188 ? -14.416 -8.762 18.754 1.00 84.06 188 SER A CA 1
ATOM 1506 C C . SER A 1 188 ? -13.800 -10.163 18.874 1.00 84.06 188 SER A C 1
ATOM 1508 O O . SER A 1 188 ? -13.249 -10.648 17.889 1.00 84.06 188 SER A O 1
ATOM 1510 N N . TYR A 1 189 ? -13.915 -10.820 20.034 1.00 86.25 189 TYR A N 1
ATOM 1511 C CA . TYR A 1 189 ? -13.343 -12.151 20.298 1.00 86.25 189 TYR A CA 1
ATOM 1512 C C . TYR A 1 189 ? -14.372 -13.286 20.301 1.00 86.25 189 TYR A C 1
ATOM 1514 O O . TYR A 1 189 ? -14.031 -14.424 20.623 1.00 86.25 189 TYR A O 1
ATOM 1522 N N . VAL A 1 190 ? -15.625 -12.971 19.976 1.00 87.62 190 VAL A N 1
ATOM 1523 C CA . VAL A 1 190 ? -16.756 -13.887 20.096 1.00 87.62 190 VAL A CA 1
ATOM 1524 C C . VAL A 1 190 ? -17.308 -14.160 18.705 1.00 87.62 190 VAL A C 1
ATOM 1526 O O . VAL A 1 190 ? -17.636 -13.224 17.980 1.00 87.62 190 VAL A O 1
ATOM 1529 N N . CYS A 1 191 ? -17.422 -15.435 18.344 1.00 88.00 191 CYS A N 1
ATOM 1530 C CA . CYS A 1 191 ? -17.973 -15.865 17.061 1.00 88.00 191 CYS A CA 1
ATOM 1531 C C . CYS A 1 191 ? -19.245 -16.700 17.275 1.00 88.00 191 CYS A C 1
ATOM 1533 O O . CYS A 1 191 ? -19.317 -17.439 18.260 1.00 88.00 191 CYS A O 1
ATOM 1535 N N . PRO A 1 192 ? -20.241 -16.635 16.374 1.00 86.56 192 PRO A N 1
ATOM 1536 C CA . PRO A 1 192 ? -21.374 -17.559 16.398 1.00 86.56 192 PRO A CA 1
ATOM 1537 C C . PRO A 1 192 ? -20.888 -19.007 16.252 1.00 86.56 192 PRO A C 1
ATOM 1539 O O . PRO A 1 192 ? -19.999 -19.272 15.439 1.00 86.56 192 PRO A O 1
ATOM 1542 N N . LEU A 1 193 ? -21.469 -19.940 17.013 1.00 81.44 193 LEU A N 1
ATOM 1543 C CA . LEU A 1 193 ? -21.060 -21.351 16.971 1.00 81.44 193 LEU A CA 1
ATOM 1544 C C . LEU A 1 193 ? -21.285 -21.983 15.581 1.00 81.44 193 LEU A C 1
ATOM 1546 O O . LEU A 1 193 ? -20.486 -22.800 15.137 1.00 81.44 193 LEU A O 1
ATOM 1550 N N . ASP A 1 194 ? -22.306 -21.531 14.847 1.00 68.25 194 ASP A N 1
ATOM 1551 C CA . ASP A 1 194 ? -22.632 -22.029 13.500 1.00 68.25 194 ASP A CA 1
ATOM 1552 C C . ASP A 1 194 ? -21.595 -21.644 12.427 1.00 68.25 194 ASP A C 1
ATOM 1554 O O . ASP A 1 194 ? -21.619 -22.165 11.311 1.00 68.25 194 ASP A O 1
ATOM 1558 N N . MET A 1 195 ? -20.662 -20.744 12.758 1.00 55.88 195 MET A N 1
ATOM 1559 C CA . MET A 1 195 ? -19.601 -20.276 11.865 1.00 55.88 195 MET A CA 1
ATOM 1560 C C . MET A 1 195 ? -18.212 -20.839 12.197 1.00 55.88 195 MET A C 1
ATOM 1562 O O . MET A 1 195 ? -17.249 -20.484 11.518 1.00 55.88 195 MET A O 1
ATOM 1566 N N . SER A 1 196 ? -18.073 -21.717 13.200 1.00 51.59 196 SER A N 1
ATOM 1567 C CA . SER A 1 196 ? -16.808 -22.414 13.461 1.00 51.59 196 SER A CA 1
ATOM 1568 C C . SER A 1 196 ? -16.653 -23.623 12.526 1.00 51.59 196 SER A C 1
ATOM 1570 O O . SER A 1 196 ? -16.834 -24.769 12.939 1.00 51.59 196 SER A O 1
ATOM 1572 N N . LYS A 1 197 ? -16.362 -23.364 11.249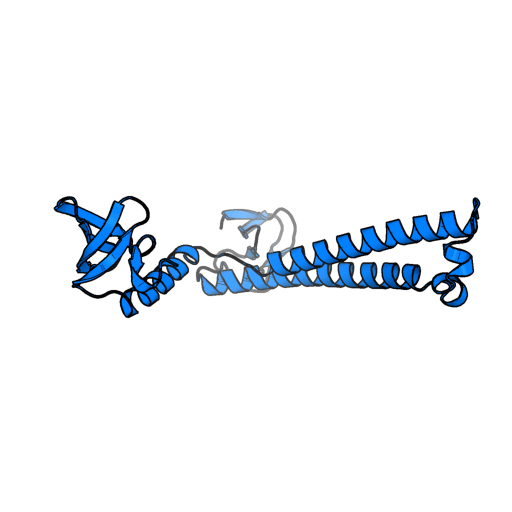 1.00 42.19 197 LYS A N 1
ATOM 1573 C CA . LYS A 1 197 ? -15.777 -24.344 10.323 1.00 42.19 197 LYS A CA 1
ATOM 1574 C C . LYS A 1 197 ? -14.425 -23.845 9.845 1.00 42.19 197 LYS A C 1
ATOM 1576 O O . LYS A 1 197 ? -14.331 -22.635 9.543 1.00 42.19 197 LYS A O 1
#

Organism: NCBI:txid1070528

Mean predicted aligned error: 8.06 Å

Secondary structure (DSSP, 8-state):
-EEEE--S-EE-TTT--EE-TT-EEEEETTTEEEETT-S--SHHHHHHHHHHHHHHHHHHHHHHHHHHHHHHHHHHTSSHHHHT-HHHHH-SS--HHHHHHHHHHHHHHHHHHHHHHHHHHHHHHH----TTHHHHHHHHHHHHHHTT--TT-EEEETTTEEEEEEEE-SSEEEEEETTS-EEEEEGGGEEEGGG--

Nearest PDB structures (foldseek):
  8p4d-assembly1_Z  TM=8.960E-01  e=9.123E-02  Homo sapiens
  5aji-assembly1_E  TM=3.191E-01  e=8.349E-03  Escherichia coli
  4agf-assembly1_G  TM=3.191E-01  e=1.185E-02  Escherichia coli
  4age-assembly1_C  TM=3.191E-01  e=1.782E-02  Escherichia coli
  7dlu-assembly1_A  TM=3.123E-01  e=7.658E-02  Pseudomonas aeruginosa PAO1

Solvent-accessible surface area (backbone atoms only — not comparable to full-atom values): 10978 Å² total; per-residue (Å²): 125,43,83,41,68,34,86,56,70,46,55,17,76,73,80,62,49,78,39,52,61,70,40,68,27,35,36,36,97,68,67,43,45,20,45,76,90,55,61,70,82,50,68,65,56,45,44,51,48,35,37,58,51,23,45,62,51,18,54,52,30,42,57,52,17,53,58,38,35,54,54,21,52,54,59,70,58,47,63,63,82,58,75,72,32,61,67,70,71,68,48,85,77,90,51,73,66,57,57,53,48,53,56,49,41,54,55,22,54,53,35,40,55,51,18,51,53,28,44,52,48,23,58,56,46,59,66,71,83,57,92,61,52,70,56,55,52,49,49,58,49,40,54,61,45,57,79,74,55,53,77,71,35,58,29,32,29,87,88,76,43,57,26,34,25,75,38,81,55,98,66,29,34,31,32,40,30,87,87,71,53,68,52,77,40,53,45,90,58,52,41,58,50,93,65,76,121